Protein AF-A0A7S3NFZ2-F1 (afdb_monomer_lite)

Structure (mmCIF, N/CA/C/O backbone):
data_AF-A0A7S3NFZ2-F1
#
_entry.id   AF-A0A7S3NFZ2-F1
#
loop_
_atom_site.group_PDB
_atom_site.id
_atom_site.type_symbol
_atom_site.label_atom_id
_atom_site.label_alt_id
_atom_site.label_comp_id
_atom_site.label_asym_id
_atom_site.label_entity_id
_atom_site.label_seq_id
_atom_site.pdbx_PDB_ins_code
_atom_site.Cartn_x
_atom_site.Cartn_y
_atom_site.Cartn_z
_atom_site.occupancy
_atom_site.B_iso_or_equiv
_atom_site.auth_seq_id
_atom_site.auth_comp_id
_atom_site.auth_asym_id
_atom_site.auth_atom_id
_atom_site.pdbx_PDB_model_num
ATOM 1 N N . HIS A 1 1 ? 43.031 9.753 -1.767 1.00 45.50 1 HIS A N 1
ATOM 2 C CA . HIS A 1 1 ? 44.136 9.956 -2.728 1.00 45.50 1 HIS A CA 1
ATOM 3 C C . HIS A 1 1 ? 44.621 8.685 -3.435 1.00 45.50 1 HIS A C 1
ATOM 5 O O . HIS A 1 1 ? 45.269 8.829 -4.455 1.00 45.50 1 HIS A O 1
ATOM 11 N N . ALA A 1 2 ? 44.310 7.458 -2.983 1.00 48.38 2 ALA A N 1
ATOM 12 C CA . ALA A 1 2 ? 44.650 6.232 -3.736 1.00 48.38 2 ALA A CA 1
ATOM 13 C C . ALA A 1 2 ? 43.602 5.831 -4.802 1.00 48.38 2 ALA A C 1
ATOM 15 O O . ALA A 1 2 ? 43.901 5.049 -5.695 1.00 48.38 2 ALA A O 1
ATOM 16 N N . THR A 1 3 ? 42.384 6.372 -4.724 1.00 53.00 3 THR A N 1
ATOM 17 C CA . THR A 1 3 ? 41.270 6.091 -5.646 1.00 53.00 3 THR A CA 1
ATOM 18 C C . THR A 1 3 ? 41.399 6.762 -7.016 1.00 53.00 3 THR A C 1
ATOM 20 O O . THR A 1 3 ? 40.717 6.350 -7.939 1.00 53.00 3 THR A O 1
ATOM 23 N N . GLU A 1 4 ? 42.286 7.748 -7.178 1.00 60.44 4 GLU A N 1
ATOM 24 C CA . GLU A 1 4 ? 42.533 8.413 -8.474 1.00 60.44 4 GLU A CA 1
ATOM 25 C C . GLU A 1 4 ? 43.488 7.623 -9.384 1.00 60.44 4 GLU A C 1
ATOM 27 O O . GLU A 1 4 ? 43.655 7.964 -10.549 1.00 60.44 4 GLU A O 1
ATOM 32 N N . LEU A 1 5 ? 44.122 6.568 -8.861 1.00 73.81 5 LEU A N 1
ATOM 33 C CA . LEU A 1 5 ? 45.078 5.742 -9.601 1.00 73.81 5 LEU A CA 1
ATOM 34 C C . LEU A 1 5 ? 44.437 4.535 -10.283 1.00 73.81 5 LEU A C 1
ATOM 36 O O . LEU A 1 5 ? 45.065 3.973 -11.171 1.00 73.81 5 LEU A O 1
ATOM 40 N N . ILE A 1 6 ? 43.240 4.111 -9.868 1.00 83.69 6 ILE A N 1
ATOM 41 C CA . ILE A 1 6 ? 42.580 2.910 -10.393 1.00 83.69 6 ILE A CA 1
ATOM 42 C C . ILE A 1 6 ? 41.376 3.326 -11.233 1.00 83.69 6 ILE A C 1
ATOM 44 O O . ILE A 1 6 ? 40.452 3.966 -10.737 1.00 83.69 6 ILE A O 1
ATOM 48 N N . GLU A 1 7 ? 41.374 2.911 -12.493 1.00 86.38 7 GLU A N 1
ATOM 49 C CA . GLU A 1 7 ? 40.258 3.076 -13.418 1.00 86.38 7 GLU A CA 1
ATOM 50 C C . GLU A 1 7 ? 39.460 1.779 -13.500 1.00 86.38 7 GLU A C 1
ATOM 52 O O . GLU A 1 7 ? 40.036 0.692 -13.592 1.00 86.38 7 GLU A O 1
ATOM 57 N N . MET A 1 8 ? 38.135 1.906 -13.482 1.00 88.56 8 MET A N 1
ATOM 58 C CA . MET A 1 8 ? 37.206 0.816 -13.752 1.00 88.56 8 MET A CA 1
ATOM 59 C C . MET A 1 8 ? 36.738 0.924 -15.199 1.00 88.56 8 MET A C 1
ATOM 61 O O . MET A 1 8 ? 36.262 1.978 -15.618 1.00 88.56 8 MET A O 1
ATOM 65 N N . LEU A 1 9 ? 36.860 -0.164 -15.949 1.00 89.06 9 LEU A N 1
ATOM 66 C CA . LEU A 1 9 ? 36.439 -0.244 -17.334 1.00 89.06 9 LEU A CA 1
ATOM 67 C C . LEU A 1 9 ? 35.310 -1.251 -17.492 1.00 89.06 9 LEU A C 1
ATOM 69 O O . LEU A 1 9 ? 35.366 -2.363 -16.965 1.00 89.06 9 LEU A O 1
ATOM 73 N N . VAL A 1 10 ? 34.323 -0.856 -18.286 1.00 90.69 10 VAL A N 1
ATOM 74 C CA . VAL A 1 10 ? 33.246 -1.712 -18.782 1.00 90.69 10 VAL A CA 1
ATOM 75 C C . VAL A 1 10 ? 33.189 -1.497 -20.288 1.00 90.69 10 VAL A C 1
ATOM 77 O O . VAL A 1 10 ? 33.107 -0.357 -20.734 1.00 90.69 10 VAL A O 1
ATOM 80 N N . THR A 1 11 ? 33.307 -2.570 -21.077 1.00 88.69 11 THR A N 1
ATOM 81 C CA . THR A 1 11 ? 33.293 -2.522 -22.558 1.00 88.69 11 THR A CA 1
ATOM 82 C C . THR A 1 11 ? 34.285 -1.513 -23.163 1.00 88.69 11 THR A C 1
ATOM 84 O O . THR A 1 11 ? 33.945 -0.792 -24.098 1.00 88.69 11 THR A O 1
ATOM 87 N N . ASN A 1 12 ? 35.502 -1.426 -22.610 1.00 85.31 12 ASN A N 1
ATOM 88 C CA . ASN A 1 12 ? 36.536 -0.436 -22.967 1.00 85.31 12 ASN A CA 1
ATOM 89 C C . ASN A 1 12 ? 36.134 1.040 -22.764 1.00 85.31 12 ASN A C 1
ATOM 91 O O . ASN A 1 12 ? 36.767 1.935 -23.319 1.00 85.31 12 ASN A O 1
ATOM 95 N N . CYS A 1 13 ? 35.104 1.303 -21.960 1.00 85.94 13 CYS A N 1
ATOM 96 C CA . CYS A 1 13 ? 34.745 2.637 -21.495 1.00 85.94 13 CYS A CA 1
ATOM 97 C C . CYS A 1 13 ? 35.168 2.794 -20.035 1.00 85.94 13 CYS A C 1
ATOM 99 O O . CYS A 1 13 ? 34.903 1.911 -19.218 1.00 85.94 13 CYS A O 1
ATOM 101 N N . ILE A 1 14 ? 35.775 3.928 -19.690 1.00 87.94 14 ILE A N 1
ATOM 102 C CA . ILE A 1 14 ? 36.123 4.260 -18.306 1.00 87.94 14 ILE A CA 1
ATOM 103 C C . ILE A 1 14 ? 34.840 4.675 -17.580 1.00 87.94 14 ILE A C 1
ATOM 105 O O . ILE A 1 14 ? 34.203 5.653 -17.966 1.00 87.94 14 ILE A O 1
ATOM 109 N N . VAL A 1 15 ? 34.459 3.956 -16.527 1.00 88.38 15 VAL A N 1
ATOM 110 C CA . VAL A 1 15 ? 33.236 4.194 -15.747 1.00 88.38 15 VAL A CA 1
ATOM 111 C C . VAL A 1 15 ? 33.605 4.694 -14.355 1.00 88.38 15 VAL A C 1
ATOM 113 O O . VAL A 1 15 ? 34.450 4.111 -13.674 1.00 88.38 15 VAL A O 1
ATOM 116 N N . VAL A 1 16 ? 32.963 5.775 -13.911 1.00 85.56 16 VAL A N 1
ATOM 117 C CA . VAL A 1 16 ? 33.178 6.305 -12.557 1.00 85.56 16 VAL A CA 1
ATOM 118 C C . VAL A 1 16 ? 32.636 5.309 -11.511 1.00 85.56 16 VAL A C 1
ATOM 120 O O . VAL A 1 16 ? 31.496 4.863 -11.650 1.00 85.56 16 VAL A O 1
ATOM 123 N N . PRO A 1 17 ? 33.402 4.960 -10.455 1.00 79.69 17 PRO A N 1
ATOM 124 C CA . PRO A 1 17 ? 32.995 3.952 -9.467 1.00 79.69 17 PRO A CA 1
ATOM 125 C C . PRO A 1 17 ? 31.701 4.269 -8.707 1.00 79.69 17 PRO A C 1
ATOM 127 O O . PRO A 1 17 ? 31.043 3.354 -8.221 1.00 79.69 17 PRO A O 1
ATOM 130 N N . ASP A 1 18 ? 31.342 5.549 -8.604 1.00 83.88 18 ASP A N 1
ATOM 131 C CA . ASP A 1 18 ? 30.159 6.011 -7.869 1.00 83.88 18 ASP A CA 1
ATOM 132 C C . ASP A 1 18 ? 28.846 5.817 -8.651 1.00 83.88 18 ASP A C 1
ATOM 134 O O . ASP A 1 18 ? 27.762 6.080 -8.125 1.00 83.88 18 ASP A O 1
ATOM 138 N N . LEU A 1 19 ? 28.912 5.354 -9.905 1.00 86.38 19 LEU A N 1
ATOM 139 C CA . LEU A 1 19 ? 27.718 5.069 -10.694 1.00 86.38 19 LEU A CA 1
ATOM 140 C C . LEU A 1 19 ? 27.041 3.766 -10.229 1.00 86.38 19 LEU A C 1
ATOM 142 O O . LEU A 1 19 ? 27.714 2.748 -10.042 1.00 86.38 19 LEU A O 1
ATOM 146 N N . PRO A 1 20 ? 25.700 3.744 -10.089 1.00 87.88 20 PRO A N 1
ATOM 147 C CA . PRO A 1 20 ? 24.977 2.536 -9.712 1.00 87.88 20 PRO A CA 1
ATOM 148 C C . PRO A 1 20 ? 25.225 1.380 -10.689 1.00 87.88 20 PRO A C 1
ATOM 150 O O . PRO A 1 20 ? 25.011 1.511 -11.894 1.00 87.88 20 PRO A O 1
ATOM 153 N N . ALA A 1 21 ? 25.602 0.211 -10.162 1.00 88.44 21 ALA A N 1
ATOM 154 C CA . ALA A 1 21 ? 25.957 -0.956 -10.976 1.00 88.44 21 ALA A CA 1
ATOM 155 C C . ALA A 1 21 ? 24.842 -1.404 -11.940 1.00 88.44 21 ALA A C 1
ATOM 157 O O . ALA A 1 21 ? 25.138 -1.851 -13.045 1.00 88.44 21 ALA A O 1
ATOM 158 N N . HIS A 1 22 ? 23.570 -1.260 -11.550 1.00 87.06 22 HIS A N 1
ATOM 159 C CA . HIS A 1 22 ? 22.433 -1.589 -12.414 1.00 87.06 22 HIS A CA 1
ATOM 160 C C . HIS A 1 22 ? 22.340 -0.655 -13.633 1.00 87.06 22 HIS A C 1
ATOM 162 O O . HIS A 1 22 ? 22.123 -1.136 -14.740 1.00 87.06 22 HIS A O 1
ATOM 168 N N . LEU A 1 23 ? 22.609 0.647 -13.474 1.00 88.62 23 LEU A N 1
ATOM 169 C CA . LEU A 1 23 ? 22.632 1.597 -14.592 1.00 88.62 23 LEU A CA 1
ATOM 170 C C . LEU A 1 23 ? 23.799 1.325 -15.534 1.00 88.62 23 LEU A C 1
ATOM 172 O O . LEU A 1 23 ? 23.630 1.356 -16.750 1.00 88.62 23 LEU A O 1
ATOM 176 N N . VAL A 1 24 ? 24.979 1.021 -14.989 1.00 90.88 24 VAL A N 1
ATOM 177 C CA . VAL A 1 24 ? 26.145 0.650 -15.805 1.00 90.88 24 VAL A CA 1
ATOM 178 C C . VAL A 1 24 ? 25.843 -0.621 -16.605 1.00 90.88 24 VAL A C 1
ATOM 180 O O . VAL A 1 24 ? 26.129 -0.691 -17.801 1.00 90.88 24 VAL A O 1
ATOM 183 N N . TYR A 1 25 ? 25.188 -1.597 -15.976 1.00 91.81 25 TYR A N 1
ATOM 184 C CA . TYR A 1 25 ? 24.755 -2.817 -16.644 1.00 91.81 25 TYR A CA 1
ATOM 185 C C . TYR A 1 25 ? 23.771 -2.529 -17.789 1.00 91.81 25 TYR A C 1
ATOM 187 O O . TYR A 1 25 ? 23.986 -2.966 -18.917 1.00 91.81 25 TYR A O 1
ATOM 195 N N . GLU A 1 26 ? 22.712 -1.766 -17.525 1.00 89.12 26 GLU A N 1
ATOM 196 C CA . GLU A 1 26 ? 21.635 -1.524 -18.491 1.00 89.12 26 GLU A CA 1
ATOM 197 C C . GLU A 1 26 ? 22.009 -0.558 -19.617 1.00 89.12 26 GLU A C 1
ATOM 199 O O . GLU A 1 26 ? 21.536 -0.721 -20.741 1.00 89.12 26 GLU A O 1
ATOM 204 N N . LYS A 1 27 ? 22.840 0.452 -19.338 1.00 88.88 27 LYS A N 1
ATOM 205 C CA . LYS A 1 27 ? 23.156 1.533 -20.286 1.00 88.88 27 LYS A CA 1
ATOM 206 C C . LYS A 1 27 ? 24.499 1.360 -20.992 1.00 88.88 27 LYS A C 1
ATOM 208 O O . LYS A 1 27 ? 24.690 1.951 -22.051 1.00 88.88 27 LYS A O 1
ATOM 213 N N . VAL A 1 28 ? 25.420 0.568 -20.438 1.00 90.88 28 VAL A N 1
ATOM 214 C CA . VAL A 1 28 ? 26.766 0.369 -21.008 1.00 90.88 28 VAL A CA 1
ATOM 215 C C . VAL A 1 28 ? 26.961 -1.080 -21.449 1.00 90.88 28 VAL A C 1
ATOM 217 O O . VAL A 1 28 ? 27.172 -1.338 -22.633 1.00 90.88 28 VAL A O 1
ATOM 220 N N . TRP A 1 29 ? 26.830 -2.038 -20.527 1.00 93.12 29 TRP A N 1
ATOM 221 C CA . TRP A 1 29 ? 27.115 -3.449 -20.811 1.00 93.12 29 TRP A CA 1
ATOM 222 C C . TRP A 1 29 ? 26.101 -4.093 -21.762 1.00 93.12 29 TRP A C 1
ATOM 224 O O . TRP A 1 29 ? 26.472 -4.630 -22.805 1.00 93.12 29 TRP A O 1
ATOM 234 N N . TYR A 1 30 ? 24.813 -4.030 -21.428 1.00 92.12 30 TYR A N 1
ATOM 235 C CA . TYR A 1 30 ? 23.763 -4.685 -22.203 1.00 92.12 30 TYR A CA 1
ATOM 236 C C . TYR A 1 30 ? 23.691 -4.190 -23.663 1.00 92.12 30 TYR A C 1
ATOM 238 O O . TYR A 1 30 ? 23.695 -5.033 -24.565 1.00 92.12 30 TYR A O 1
ATOM 246 N N . PRO A 1 31 ? 23.725 -2.872 -23.954 1.00 91.12 31 PRO A N 1
ATOM 247 C CA . PRO A 1 31 ? 23.745 -2.377 -25.328 1.00 91.12 31 PRO A CA 1
ATOM 248 C C . PRO A 1 31 ? 24.956 -2.863 -26.129 1.00 91.12 31 PRO A C 1
ATOM 250 O O . PRO A 1 31 ? 24.834 -3.117 -27.327 1.00 91.12 31 PRO A O 1
ATOM 253 N N . HIS A 1 32 ? 26.114 -3.020 -25.481 1.00 90.50 32 HIS A N 1
ATOM 254 C CA . HIS A 1 32 ? 27.308 -3.564 -26.120 1.00 90.50 32 HIS A CA 1
ATOM 255 C C . HIS A 1 32 ? 27.129 -5.039 -26.490 1.00 90.50 32 HIS A C 1
ATOM 257 O O . HIS A 1 32 ? 27.336 -5.409 -27.645 1.00 90.50 32 HIS A O 1
ATOM 263 N N . VAL A 1 33 ? 26.680 -5.871 -25.544 1.00 91.62 33 VAL A N 1
ATOM 264 C CA . VAL A 1 33 ? 26.411 -7.299 -25.786 1.00 91.62 33 VAL A CA 1
ATOM 265 C C . VAL A 1 33 ? 25.360 -7.482 -26.881 1.00 91.62 33 VAL A C 1
ATOM 267 O O . VAL A 1 33 ? 25.535 -8.316 -27.769 1.00 91.62 33 VAL A O 1
ATOM 270 N N . TYR A 1 34 ? 24.295 -6.676 -26.861 1.00 90.94 34 TYR A N 1
ATOM 271 C CA . TYR A 1 34 ? 23.247 -6.728 -27.874 1.00 90.94 34 TYR A CA 1
ATOM 272 C C . TYR A 1 34 ? 23.791 -6.435 -29.275 1.00 90.94 34 TYR A C 1
ATOM 274 O O . TYR A 1 34 ? 23.551 -7.209 -30.196 1.00 90.94 34 TYR A O 1
ATOM 282 N N . LYS A 1 35 ? 24.577 -5.362 -29.433 1.00 89.88 35 LYS A N 1
ATOM 283 C CA . LYS A 1 35 ? 25.169 -4.978 -30.726 1.00 89.88 35 LYS A CA 1
ATOM 284 C C . LYS A 1 35 ? 26.244 -5.946 -31.216 1.00 89.88 35 LYS A C 1
ATOM 286 O O . LYS A 1 35 ? 26.421 -6.084 -32.421 1.00 89.88 35 LYS A O 1
ATOM 291 N N . LEU A 1 36 ? 26.951 -6.629 -30.314 1.00 88.81 36 LEU A N 1
ATOM 292 C CA . LEU A 1 36 ? 27.885 -7.693 -30.696 1.00 88.81 36 LEU A CA 1
ATOM 293 C C . LEU A 1 36 ? 27.165 -8.888 -31.326 1.00 88.81 36 LEU A C 1
ATOM 295 O O . LEU A 1 36 ? 27.679 -9.488 -32.268 1.00 88.81 36 LEU A O 1
ATOM 299 N N . LEU A 1 37 ? 25.991 -9.238 -30.799 1.00 87.81 37 LEU A N 1
ATOM 300 C CA . LEU A 1 37 ? 25.183 -10.349 -31.301 1.00 87.81 37 LEU A CA 1
ATOM 301 C C . LEU A 1 37 ? 24.321 -9.947 -32.509 1.00 87.81 37 LEU A C 1
ATOM 303 O O . LEU A 1 37 ? 24.081 -10.782 -33.375 1.00 87.81 37 LEU A O 1
ATOM 307 N N . ASN A 1 38 ? 23.909 -8.678 -32.585 1.00 89.75 38 ASN A N 1
ATOM 308 C CA . ASN A 1 38 ? 23.042 -8.122 -33.626 1.00 89.75 38 ASN A CA 1
ATOM 309 C C . ASN A 1 38 ? 23.674 -6.857 -34.255 1.00 89.75 38 ASN A C 1
ATOM 311 O O . ASN A 1 38 ? 23.223 -5.741 -33.988 1.00 89.75 38 ASN A O 1
ATOM 315 N N . PRO A 1 39 ? 24.730 -6.992 -35.078 1.00 88.25 39 PRO A N 1
ATOM 316 C CA . PRO A 1 39 ? 25.481 -5.844 -35.601 1.00 88.25 39 PRO A CA 1
ATOM 317 C C . PRO A 1 39 ? 24.696 -4.978 -36.596 1.00 88.25 39 PRO A C 1
ATOM 319 O O . PRO A 1 39 ? 24.995 -3.793 -36.735 1.00 88.25 39 PRO A O 1
ATOM 322 N N . ASP A 1 40 ? 23.697 -5.553 -37.270 1.00 89.56 40 ASP A N 1
ATOM 323 C CA . ASP A 1 40 ? 22.886 -4.864 -38.282 1.00 89.56 40 ASP A CA 1
ATOM 324 C C . ASP A 1 40 ? 21.667 -4.134 -37.686 1.00 89.56 40 ASP A C 1
ATOM 326 O O . ASP A 1 40 ? 20.960 -3.415 -38.396 1.00 89.56 40 ASP A O 1
ATOM 330 N N . GLU A 1 41 ? 21.400 -4.300 -36.386 1.00 86.69 41 GLU A N 1
ATOM 331 C CA . GLU A 1 41 ? 20.273 -3.651 -35.722 1.00 86.69 41 GLU A CA 1
ATOM 332 C C . GLU A 1 41 ? 20.630 -2.253 -35.212 1.00 86.69 41 GLU A C 1
ATOM 334 O O . GLU A 1 41 ? 21.629 -2.029 -34.526 1.00 86.69 41 GLU A O 1
ATOM 339 N N . TYR A 1 42 ? 19.771 -1.290 -35.545 1.00 77.38 42 TYR A N 1
ATOM 340 C CA . TYR A 1 42 ? 19.979 0.112 -35.194 1.00 77.38 42 TYR A CA 1
ATOM 341 C C . TYR A 1 42 ? 19.521 0.442 -33.765 1.00 77.38 42 TYR A C 1
ATOM 343 O O . TYR A 1 42 ? 20.124 1.284 -33.095 1.00 77.38 42 TYR A O 1
ATOM 351 N N . GLU A 1 43 ? 18.475 -0.231 -33.284 1.00 85.50 43 GLU A N 1
ATOM 352 C CA . GLU A 1 43 ? 17.865 0.018 -31.978 1.00 85.50 43 GLU A CA 1
ATOM 353 C C . GLU A 1 43 ? 18.177 -1.111 -30.996 1.00 85.50 43 GLU A C 1
ATOM 355 O O . GLU A 1 43 ? 18.178 -2.285 -31.355 1.00 85.50 43 GLU A O 1
ATOM 360 N N . VAL A 1 44 ? 18.436 -0.748 -29.738 1.00 86.44 44 VAL A N 1
ATOM 361 C CA . VAL A 1 44 ? 18.611 -1.715 -28.649 1.00 86.44 44 VAL A CA 1
ATOM 362 C C . VAL A 1 44 ? 17.278 -1.818 -27.904 1.00 86.44 44 VAL A C 1
ATOM 364 O O . VAL A 1 44 ? 16.848 -0.824 -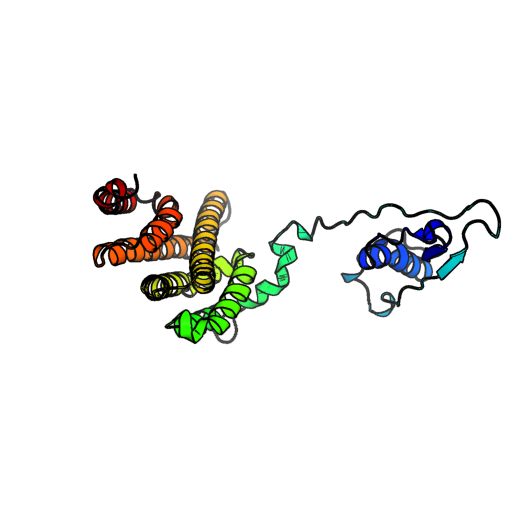27.311 1.00 86.44 44 VAL A O 1
ATOM 367 N N . PRO A 1 45 ? 16.606 -2.980 -27.910 1.00 86.81 45 PRO A N 1
ATOM 368 C CA . PRO A 1 45 ? 15.345 -3.156 -27.207 1.00 86.81 45 PRO A CA 1
ATOM 369 C C . PRO A 1 45 ? 15.557 -3.124 -25.686 1.00 86.81 45 PRO A C 1
ATOM 371 O O . PRO A 1 45 ? 16.657 -3.423 -25.212 1.00 86.81 45 PRO A O 1
ATOM 374 N N . PRO A 1 46 ? 14.522 -2.819 -24.885 1.00 85.06 46 PRO A N 1
ATOM 375 C CA . PRO A 1 46 ? 14.615 -2.877 -23.429 1.00 85.06 46 PRO A CA 1
ATOM 376 C C . PRO A 1 46 ? 15.059 -4.257 -22.928 1.00 85.06 46 PRO A C 1
ATOM 378 O O . PRO A 1 46 ? 14.583 -5.287 -23.403 1.00 85.06 46 PRO A O 1
ATOM 381 N N . ILE A 1 47 ? 15.908 -4.303 -21.897 1.00 81.25 47 ILE A N 1
ATOM 382 C CA . ILE A 1 47 ? 16.429 -5.574 -21.362 1.00 81.25 47 ILE A CA 1
ATOM 383 C C . ILE A 1 47 ? 15.329 -6.529 -20.853 1.00 81.25 47 ILE A C 1
ATOM 385 O O . ILE A 1 47 ? 15.494 -7.752 -20.803 1.00 81.25 47 ILE A O 1
ATOM 389 N N . ALA A 1 48 ? 14.173 -5.979 -20.481 1.00 81.44 48 ALA A N 1
ATOM 390 C CA . ALA A 1 48 ? 13.017 -6.751 -20.046 1.00 81.44 48 ALA A CA 1
ATOM 391 C C . ALA A 1 48 ? 12.375 -7.571 -21.179 1.00 81.44 48 ALA A C 1
ATOM 393 O O . ALA A 1 48 ? 11.768 -8.600 -20.890 1.00 81.44 48 ALA A O 1
ATOM 394 N N . SER A 1 49 ? 12.511 -7.151 -22.443 1.00 82.19 49 SER A N 1
ATOM 395 C CA . SER A 1 49 ? 11.878 -7.812 -23.593 1.00 82.19 49 SER A CA 1
ATOM 396 C C . SER A 1 49 ? 12.773 -8.825 -24.304 1.00 82.19 49 SER A C 1
ATOM 398 O O . SER A 1 49 ? 12.331 -9.424 -25.279 1.00 82.19 49 SER A O 1
ATOM 400 N N . VAL A 1 50 ? 14.014 -9.012 -23.848 1.00 83.44 50 VAL A N 1
ATOM 401 C CA . VAL A 1 50 ? 14.965 -9.951 -24.456 1.00 83.44 50 VAL A CA 1
ATOM 402 C C . VAL A 1 50 ? 15.146 -11.225 -23.638 1.00 83.44 50 VAL A C 1
ATOM 404 O O . VAL A 1 50 ? 14.998 -11.251 -22.407 1.00 83.44 50 VAL A O 1
ATOM 407 N N . ASP A 1 51 ? 15.513 -12.286 -24.349 1.00 85.81 51 ASP A N 1
ATOM 408 C CA . ASP A 1 51 ? 15.774 -13.603 -23.788 1.00 85.81 51 ASP A CA 1
ATOM 409 C C . ASP A 1 51 ? 16.992 -13.624 -22.854 1.00 85.81 51 ASP A C 1
ATOM 411 O O . ASP A 1 51 ? 17.868 -12.755 -22.873 1.00 85.81 51 ASP A O 1
ATOM 415 N N . ALA A 1 52 ? 17.073 -14.675 -22.035 1.00 84.38 52 ALA A N 1
ATOM 416 C CA . ALA A 1 52 ? 18.160 -14.872 -21.076 1.00 84.38 52 ALA A CA 1
ATOM 417 C C . ALA A 1 52 ? 19.557 -14.946 -21.725 1.00 84.38 52 ALA A C 1
ATOM 419 O O . ALA A 1 52 ? 20.548 -14.689 -21.047 1.00 84.38 52 ALA A O 1
ATOM 420 N N . SER A 1 53 ? 19.648 -15.241 -23.026 1.00 84.88 53 SER A N 1
ATOM 421 C CA . SER A 1 53 ? 20.907 -15.256 -23.783 1.00 84.88 53 SER A CA 1
ATOM 422 C C . SER A 1 53 ? 21.608 -13.896 -23.833 1.00 84.88 53 SER A C 1
ATOM 424 O O . SER A 1 53 ? 22.828 -13.857 -23.948 1.00 84.88 53 SER A O 1
ATOM 426 N N . TYR A 1 54 ? 20.860 -12.795 -23.713 1.00 82.06 54 TYR A N 1
ATOM 427 C CA . TYR A 1 54 ? 21.400 -11.430 -23.707 1.00 82.06 54 TYR A CA 1
ATOM 428 C C . TYR A 1 54 ? 21.731 -10.919 -22.295 1.00 82.06 54 TYR A C 1
ATOM 430 O O . TYR A 1 54 ? 22.314 -9.848 -22.143 1.00 82.06 54 TYR A O 1
ATOM 438 N N . LYS A 1 55 ? 21.377 -11.682 -21.250 1.00 87.06 55 LYS A N 1
ATOM 439 C CA . LYS A 1 55 ? 21.545 -11.318 -19.832 1.00 87.06 55 LYS A CA 1
ATOM 440 C C . LYS A 1 55 ? 22.822 -11.934 -19.266 1.00 87.06 55 LYS A C 1
ATOM 442 O O . LYS A 1 55 ? 22.798 -12.696 -18.300 1.00 87.06 55 LYS A O 1
ATOM 447 N N . THR A 1 56 ? 23.947 -11.647 -19.913 1.00 90.38 56 THR A N 1
ATOM 448 C CA . THR A 1 56 ? 25.260 -12.166 -19.511 1.00 90.38 56 THR A CA 1
ATOM 449 C C . THR A 1 56 ? 25.843 -11.353 -18.349 1.00 90.38 56 THR A C 1
ATOM 451 O O . THR A 1 56 ? 25.559 -10.155 -18.246 1.00 90.38 56 THR A O 1
ATOM 454 N N . PRO A 1 57 ? 26.650 -11.960 -17.456 1.00 91.62 57 PRO A N 1
ATOM 455 C CA . PRO A 1 57 ? 27.353 -11.222 -16.408 1.00 91.62 57 PRO A CA 1
ATOM 456 C C . PRO A 1 57 ? 28.231 -10.110 -16.993 1.00 91.62 57 PRO A C 1
ATOM 458 O O . PRO A 1 57 ? 28.913 -10.338 -17.988 1.00 91.62 57 PRO A O 1
ATOM 461 N N . MET A 1 58 ? 28.222 -8.932 -16.365 1.00 93.56 58 MET A N 1
ATOM 462 C CA . MET A 1 58 ? 29.037 -7.795 -16.800 1.00 93.56 58 MET A CA 1
ATOM 463 C C . MET A 1 58 ? 30.506 -8.000 -16.464 1.00 93.56 58 MET A C 1
ATOM 465 O O . MET A 1 58 ? 30.857 -8.231 -15.306 1.00 93.56 58 MET A O 1
ATOM 469 N N . GLU A 1 59 ? 31.355 -7.887 -17.482 1.00 91.94 59 GLU A N 1
ATOM 470 C CA . GLU A 1 59 ? 32.802 -7.925 -17.322 1.00 91.94 59 GLU A CA 1
ATOM 471 C C . GLU A 1 59 ? 33.327 -6.549 -16.899 1.00 91.94 59 GLU A C 1
ATOM 473 O O . GLU A 1 59 ? 33.032 -5.531 -17.531 1.00 91.94 59 GLU A O 1
ATOM 478 N N . VAL A 1 60 ? 34.105 -6.531 -15.815 1.00 91.44 60 VAL A N 1
ATOM 479 C CA . VAL A 1 60 ? 34.701 -5.322 -15.242 1.00 91.44 60 VAL A CA 1
ATOM 480 C C . VAL A 1 60 ? 36.212 -5.498 -15.190 1.00 91.44 60 VAL A C 1
ATOM 482 O O . VAL A 1 60 ? 36.709 -6.457 -14.597 1.00 91.44 60 VAL A O 1
ATOM 485 N N . VAL A 1 61 ? 36.944 -4.557 -15.780 1.00 89.81 61 VAL A N 1
ATOM 486 C CA . VAL A 1 61 ? 38.410 -4.561 -15.810 1.00 89.81 61 VAL A CA 1
ATOM 487 C C . VAL A 1 61 ? 38.929 -3.385 -14.993 1.00 89.81 61 VAL A C 1
ATOM 489 O O . VAL A 1 61 ? 38.519 -2.251 -15.210 1.00 89.81 61 VAL A O 1
ATOM 492 N N . TYR A 1 62 ? 39.850 -3.641 -14.064 1.00 88.19 62 TYR A N 1
ATOM 493 C CA . TYR A 1 62 ? 40.532 -2.590 -13.309 1.00 88.19 62 TYR A CA 1
ATOM 494 C C . TYR A 1 62 ? 41.958 -2.410 -13.820 1.00 88.19 62 TYR A C 1
ATOM 496 O O . TYR A 1 62 ? 42.690 -3.392 -13.958 1.00 88.19 62 TYR A O 1
ATOM 504 N N . ARG A 1 63 ? 42.377 -1.164 -14.055 1.00 84.62 63 ARG A N 1
ATOM 505 C CA . ARG A 1 63 ? 43.761 -0.841 -14.439 1.00 84.62 63 ARG A CA 1
ATOM 506 C C . ARG A 1 63 ? 44.278 0.407 -13.737 1.00 84.62 63 ARG A C 1
ATOM 508 O O . ARG A 1 63 ? 43.504 1.171 -13.170 1.00 84.62 63 ARG A O 1
ATOM 515 N N . LEU A 1 64 ? 45.590 0.619 -13.807 1.00 84.12 64 LEU A N 1
ATOM 516 C CA . LEU A 1 64 ? 46.217 1.840 -13.310 1.00 84.12 64 LEU A CA 1
ATOM 517 C C . LEU A 1 64 ? 46.141 2.961 -14.357 1.00 84.12 64 LEU A C 1
ATOM 519 O O . LEU A 1 64 ? 46.510 2.753 -15.512 1.00 84.12 64 LEU A O 1
ATOM 523 N N . ALA A 1 65 ? 45.689 4.142 -13.941 1.00 75.31 65 ALA A N 1
ATOM 524 C CA . ALA A 1 65 ? 45.589 5.324 -14.792 1.00 75.31 65 ALA A CA 1
ATOM 525 C C . ALA A 1 65 ? 46.976 5.797 -15.268 1.00 75.31 65 ALA A C 1
ATOM 527 O O . ALA A 1 65 ? 47.929 5.839 -14.486 1.00 75.31 65 ALA A O 1
ATOM 528 N N . GLY A 1 66 ? 47.088 6.201 -16.538 1.00 70.31 66 GLY A N 1
ATOM 529 C CA . GLY A 1 66 ? 48.261 6.914 -17.066 1.00 70.31 66 GLY A CA 1
ATOM 530 C C . GLY A 1 66 ? 49.536 6.086 -17.270 1.00 70.31 66 GLY A C 1
ATOM 531 O O . GLY A 1 66 ? 50.584 6.668 -17.545 1.00 70.31 66 GLY A O 1
ATOM 532 N N . VAL A 1 67 ? 49.473 4.754 -17.159 1.00 67.75 67 VAL A N 1
ATOM 533 C CA . VAL A 1 67 ? 50.635 3.876 -17.401 1.00 67.75 67 VAL A CA 1
ATOM 534 C C . VAL A 1 67 ? 50.986 3.773 -18.897 1.00 67.75 67 VAL A C 1
ATOM 536 O O . VAL A 1 67 ? 52.168 3.708 -19.223 1.00 67.75 67 VAL A O 1
ATOM 539 N N . ASP A 1 68 ? 49.996 3.860 -19.798 1.00 58.88 68 ASP A N 1
ATOM 540 C CA . ASP A 1 68 ? 50.162 3.648 -21.252 1.00 58.88 68 ASP A CA 1
ATOM 541 C C . ASP A 1 68 ? 49.932 4.908 -22.133 1.00 58.88 68 ASP A C 1
ATOM 543 O O . ASP A 1 68 ? 49.845 4.806 -23.356 1.00 58.88 68 ASP A O 1
ATOM 547 N N . GLY A 1 69 ? 49.882 6.116 -21.550 1.00 62.31 69 GLY A N 1
ATOM 548 C CA . GLY A 1 69 ? 49.661 7.386 -22.275 1.00 62.31 69 GLY A CA 1
ATOM 549 C C . GLY A 1 69 ? 48.239 7.959 -22.143 1.00 62.31 69 GLY A C 1
ATOM 550 O O . GLY A 1 69 ? 47.402 7.390 -21.447 1.00 62.31 69 GLY A O 1
ATOM 551 N N . GLU A 1 70 ? 47.985 9.132 -22.744 1.00 60.50 70 GLU A N 1
ATOM 552 C CA . GLU A 1 70 ? 46.724 9.887 -22.597 1.00 60.50 70 GLU A CA 1
ATOM 553 C C . GLU A 1 70 ? 45.488 9.045 -22.978 1.00 60.50 70 GLU A C 1
ATOM 555 O O . GLU A 1 70 ? 45.448 8.412 -24.035 1.00 60.50 70 GLU A O 1
ATOM 560 N N . ALA A 1 71 ? 44.478 9.032 -22.099 1.00 60.56 71 ALA A N 1
ATOM 561 C CA . ALA A 1 71 ? 43.282 8.205 -22.241 1.00 60.56 71 ALA A CA 1
ATOM 562 C C . ALA A 1 71 ? 42.493 8.572 -23.512 1.00 60.56 71 ALA A C 1
ATOM 564 O O . ALA A 1 71 ? 41.957 9.672 -23.627 1.00 60.56 71 ALA A O 1
ATOM 565 N N . SER A 1 72 ? 42.401 7.633 -24.456 1.00 67.50 72 SER A N 1
ATOM 566 C CA . SER A 1 72 ? 41.621 7.768 -25.701 1.00 67.50 72 SER A CA 1
ATOM 567 C C . SER A 1 72 ? 40.253 7.076 -25.637 1.00 67.50 72 SER A C 1
ATOM 569 O O . SER A 1 72 ? 39.493 7.090 -26.605 1.00 67.50 72 SER A O 1
ATOM 571 N N . GLU A 1 73 ? 39.930 6.475 -24.494 1.00 76.88 73 GLU A N 1
ATOM 572 C CA . GLU A 1 73 ? 38.684 5.754 -24.252 1.00 76.88 73 GLU A CA 1
ATOM 573 C C . GLU A 1 73 ? 37.560 6.698 -23.826 1.00 76.88 73 GLU A C 1
ATOM 575 O O . GLU A 1 73 ? 3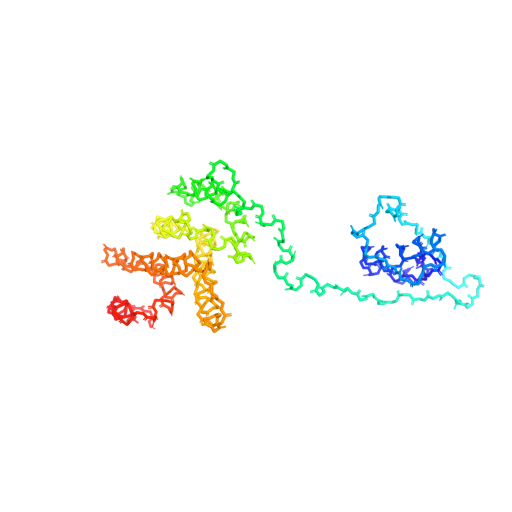7.778 7.717 -23.167 1.00 76.88 73 GLU A O 1
ATOM 580 N N . ALA A 1 74 ? 36.327 6.332 -24.173 1.00 78.69 74 ALA A N 1
ATOM 581 C CA . ALA A 1 74 ? 35.157 7.085 -23.755 1.00 78.69 74 ALA A CA 1
ATOM 582 C C . ALA A 1 74 ? 34.979 6.985 -22.232 1.00 78.69 74 ALA A C 1
ATOM 584 O O . ALA A 1 74 ? 35.013 5.894 -21.659 1.00 78.69 74 ALA A O 1
ATOM 585 N N . ARG A 1 75 ? 34.765 8.130 -21.579 1.00 83.81 75 ARG A N 1
ATOM 586 C CA . ARG A 1 75 ? 34.538 8.219 -20.135 1.00 83.81 75 ARG A CA 1
ATOM 587 C C . ARG A 1 75 ? 33.054 8.434 -19.847 1.00 83.81 75 ARG A C 1
ATOM 589 O O . ARG A 1 75 ? 32.453 9.380 -20.350 1.00 83.81 75 ARG A O 1
ATOM 596 N N . VAL A 1 76 ? 32.473 7.557 -19.037 1.00 84.88 76 VAL A N 1
ATOM 597 C CA . VAL A 1 76 ? 31.078 7.604 -18.594 1.00 84.88 76 VAL A CA 1
ATOM 598 C C . VAL A 1 76 ? 31.046 8.159 -17.173 1.00 84.88 76 VAL A C 1
ATOM 600 O O . VAL A 1 76 ? 31.337 7.453 -16.207 1.00 84.88 76 VAL A O 1
ATOM 603 N N . GLU A 1 77 ? 30.720 9.445 -17.056 1.00 82.00 77 GLU A N 1
ATOM 604 C CA . GLU A 1 77 ? 30.650 10.150 -15.765 1.00 82.00 77 GLU A CA 1
ATOM 605 C C . GLU A 1 77 ? 29.227 10.261 -15.228 1.00 82.00 77 GLU A C 1
ATOM 607 O O . GLU A 1 77 ? 29.015 10.328 -14.021 1.00 82.00 77 GLU A O 1
ATOM 612 N N . THR A 1 78 ? 28.244 10.265 -16.127 1.00 80.62 78 THR A N 1
ATOM 613 C CA . THR A 1 78 ? 26.828 10.356 -15.783 1.00 80.62 78 THR A CA 1
ATOM 614 C C . THR A 1 78 ? 26.039 9.364 -16.621 1.00 80.62 78 THR A C 1
ATOM 616 O O . THR A 1 78 ? 26.293 9.191 -17.813 1.00 80.62 78 THR A O 1
ATOM 619 N N . LEU A 1 79 ? 25.090 8.694 -15.978 1.00 80.56 79 LEU A N 1
ATOM 620 C CA . LEU A 1 79 ? 24.107 7.842 -16.628 1.00 80.56 79 LEU A CA 1
ATOM 621 C C . LEU A 1 79 ? 22.735 8.395 -16.276 1.00 80.56 79 LEU A C 1
ATOM 623 O O . LEU A 1 79 ? 22.451 8.645 -15.104 1.00 80.56 79 LEU A O 1
ATOM 627 N N . GLN A 1 80 ? 21.912 8.626 -17.296 1.00 71.62 80 GLN A N 1
ATOM 628 C CA . GLN A 1 80 ? 20.517 8.963 -17.075 1.00 71.62 80 GLN A CA 1
ATOM 629 C C . GLN A 1 80 ? 19.806 7.704 -16.597 1.00 71.62 80 GLN A C 1
ATOM 631 O O . GLN A 1 80 ? 19.788 6.676 -17.281 1.00 71.62 80 GLN A O 1
ATOM 636 N N . ASP A 1 81 ? 19.273 7.793 -15.387 1.00 68.38 81 ASP A N 1
ATOM 637 C CA . ASP A 1 81 ? 18.285 6.850 -14.909 1.00 68.38 81 ASP A CA 1
ATOM 638 C C . ASP A 1 81 ? 16.978 7.203 -15.624 1.00 68.38 81 ASP A C 1
ATOM 640 O O . ASP A 1 81 ? 16.349 8.218 -15.312 1.00 68.38 81 ASP A O 1
ATOM 644 N N . ASP A 1 82 ? 16.608 6.423 -16.644 1.00 59.88 82 ASP A N 1
ATOM 645 C CA . ASP A 1 82 ? 15.342 6.589 -17.380 1.00 59.88 82 ASP A CA 1
ATOM 646 C C . ASP A 1 82 ? 14.167 6.061 -16.539 1.00 59.88 82 ASP A C 1
ATOM 648 O O . ASP A 1 82 ? 13.280 5.341 -17.006 1.00 59.88 82 ASP A O 1
ATOM 652 N N . ASP A 1 83 ? 14.155 6.445 -15.267 1.00 57.62 83 ASP A N 1
ATOM 653 C CA . ASP A 1 83 ? 13.204 6.022 -14.253 1.00 57.62 83 ASP A CA 1
ATOM 654 C C . ASP A 1 83 ? 11.865 6.766 -14.356 1.00 57.62 83 ASP A C 1
ATOM 656 O O . ASP A 1 83 ? 11.055 6.815 -13.427 1.00 57.62 83 ASP A O 1
ATOM 660 N N . ASP A 1 84 ? 11.578 7.342 -15.522 1.00 53.09 84 ASP A N 1
ATOM 661 C CA . ASP A 1 84 ? 10.271 7.914 -15.833 1.00 53.09 84 ASP A CA 1
ATOM 662 C C . ASP A 1 84 ? 9.158 6.850 -15.748 1.00 53.09 84 ASP A C 1
ATOM 664 O O . ASP A 1 84 ? 7.996 7.181 -15.507 1.00 53.09 84 ASP A O 1
ATOM 668 N N . LEU A 1 85 ? 9.508 5.560 -15.847 1.00 47.69 85 LEU A N 1
ATOM 669 C CA . LEU A 1 85 ? 8.604 4.439 -15.580 1.00 47.69 85 LEU A CA 1
ATOM 670 C C . LEU A 1 85 ? 8.339 4.191 -14.079 1.00 47.69 85 LEU A C 1
ATOM 672 O O . LEU A 1 85 ? 7.269 3.669 -13.765 1.00 47.69 85 LEU A O 1
ATOM 676 N N . LEU A 1 86 ? 9.231 4.583 -13.155 1.00 53.75 86 LEU A N 1
ATOM 677 C CA . LEU A 1 86 ? 9.019 4.478 -11.698 1.00 53.75 86 LEU A CA 1
ATOM 678 C C . LEU A 1 86 ? 8.347 5.713 -11.074 1.00 53.75 86 LEU A C 1
ATOM 680 O O . LEU A 1 86 ? 7.986 5.675 -9.892 1.00 53.75 86 LEU A O 1
ATOM 684 N N . LYS A 1 87 ? 8.121 6.786 -11.842 1.00 61.50 87 LYS A N 1
ATOM 685 C CA . LYS A 1 87 ? 7.274 7.910 -11.401 1.00 61.50 87 LYS A CA 1
ATOM 686 C C . LYS A 1 87 ? 5.791 7.552 -11.397 1.00 61.50 87 LYS A C 1
ATOM 688 O O . LYS A 1 87 ? 5.059 8.047 -10.545 1.00 61.50 87 LYS A O 1
ATOM 693 N N . ASP A 1 88 ? 5.355 6.702 -12.326 1.00 77.56 88 ASP A N 1
ATOM 694 C CA . ASP A 1 88 ? 3.965 6.258 -12.400 1.00 77.56 88 ASP A CA 1
ATOM 695 C C . ASP A 1 88 ? 3.702 5.159 -11.350 1.00 77.56 88 ASP A C 1
ATOM 697 O O . ASP A 1 88 ? 4.226 4.042 -11.489 1.00 77.56 88 ASP A O 1
ATOM 701 N N . PRO A 1 89 ? 2.898 5.427 -10.301 1.00 79.12 89 PRO A N 1
ATOM 702 C CA . PRO A 1 89 ? 2.597 4.434 -9.274 1.00 79.12 89 PRO A CA 1
ATOM 703 C C . PRO A 1 89 ? 1.950 3.170 -9.863 1.00 79.12 89 PRO A C 1
ATOM 705 O O . PRO A 1 89 ? 2.227 2.069 -9.385 1.00 79.12 89 PRO A O 1
ATOM 708 N N . GLU A 1 90 ? 1.187 3.285 -10.954 1.00 83.81 90 GLU A N 1
ATOM 709 C CA . GLU A 1 90 ? 0.538 2.142 -11.608 1.00 83.81 90 GLU A CA 1
ATOM 710 C C . GLU A 1 90 ? 1.537 1.169 -12.251 1.00 83.81 90 GLU A C 1
ATOM 712 O O . GLU A 1 90 ? 1.261 -0.028 -12.377 1.00 83.81 90 GLU A O 1
ATOM 717 N N . LYS A 1 91 ? 2.715 1.662 -12.648 1.00 80.81 91 LYS A N 1
ATOM 718 C CA . LYS A 1 91 ? 3.800 0.840 -13.202 1.00 80.81 91 LYS A CA 1
ATOM 719 C C . LYS A 1 91 ? 4.737 0.351 -12.110 1.00 80.81 91 LYS A C 1
ATOM 721 O O . LYS A 1 91 ? 5.018 -0.845 -12.046 1.00 80.81 91 LYS A O 1
ATOM 726 N N . LYS A 1 92 ? 5.157 1.245 -11.212 1.00 83.25 92 LYS A N 1
ATOM 727 C CA . LYS A 1 92 ? 6.053 0.919 -10.093 1.00 83.25 92 LYS A CA 1
ATOM 728 C C . LYS A 1 92 ? 5.496 -0.188 -9.202 1.00 83.25 92 LYS A C 1
ATOM 730 O O . LYS A 1 92 ? 6.232 -1.081 -8.791 1.00 83.25 92 LYS A O 1
ATOM 735 N N . TYR A 1 93 ? 4.196 -0.146 -8.922 1.00 87.38 93 TYR A N 1
ATOM 736 C CA . TYR A 1 93 ? 3.531 -1.101 -8.039 1.00 87.38 93 TYR A CA 1
ATOM 737 C C . TYR A 1 93 ? 2.728 -2.156 -8.805 1.00 87.38 93 TYR A C 1
ATOM 739 O O . TYR A 1 93 ? 1.871 -2.802 -8.213 1.00 87.38 93 TYR A O 1
ATOM 747 N N . ALA A 1 94 ? 3.014 -2.398 -10.090 1.00 86.88 94 ALA A N 1
ATOM 748 C CA . ALA A 1 94 ? 2.222 -3.296 -10.938 1.00 86.88 94 ALA A CA 1
ATOM 749 C C . ALA A 1 94 ? 2.036 -4.715 -10.358 1.00 86.88 94 ALA A C 1
ATOM 751 O O . ALA A 1 94 ? 0.983 -5.320 -10.552 1.00 86.88 94 ALA A O 1
ATOM 752 N N . LEU A 1 95 ? 3.007 -5.236 -9.595 1.00 88.38 95 LEU A N 1
ATOM 753 C CA . LEU A 1 95 ? 2.880 -6.528 -8.901 1.00 88.38 95 LEU A CA 1
ATOM 754 C C . LEU A 1 95 ? 1.732 -6.549 -7.881 1.00 88.38 95 LEU A C 1
ATOM 756 O O . LEU A 1 95 ? 1.110 -7.590 -7.673 1.00 88.38 95 LEU A O 1
ATOM 760 N N . ALA A 1 96 ? 1.398 -5.404 -7.283 1.00 91.38 96 ALA A N 1
ATOM 761 C CA . ALA A 1 96 ? 0.291 -5.286 -6.346 1.00 91.38 96 ALA A CA 1
ATOM 762 C C . ALA A 1 96 ? -1.081 -5.494 -7.013 1.00 91.38 96 ALA A C 1
ATOM 764 O O . ALA A 1 96 ? -2.060 -5.717 -6.302 1.00 91.38 96 ALA A O 1
ATOM 765 N N . ARG A 1 97 ? -1.177 -5.512 -8.354 1.00 89.94 97 ARG A N 1
ATOM 766 C CA . ARG A 1 97 ? -2.413 -5.905 -9.062 1.00 89.94 97 ARG A CA 1
ATOM 767 C C . ARG A 1 97 ? -2.844 -7.335 -8.741 1.00 89.94 97 ARG A C 1
ATOM 769 O O . ARG A 1 97 ? -4.023 -7.654 -8.841 1.00 89.94 97 ARG A O 1
ATOM 776 N N . ALA A 1 98 ? -1.921 -8.194 -8.304 1.00 90.44 98 ALA A N 1
ATOM 777 C CA . ALA A 1 98 ? -2.258 -9.547 -7.869 1.00 90.44 98 ALA A CA 1
ATOM 778 C C . ALA A 1 98 ? -3.284 -9.563 -6.717 1.00 90.44 98 ALA A C 1
ATOM 780 O O . ALA A 1 98 ? -4.052 -10.515 -6.600 1.00 90.44 98 ALA A O 1
ATOM 781 N N . PHE A 1 99 ? -3.341 -8.508 -5.894 1.00 91.19 99 PHE A N 1
ATOM 782 C CA . PHE A 1 99 ? -4.234 -8.446 -4.737 1.00 91.19 99 PHE A CA 1
ATOM 783 C C . PHE A 1 99 ? -5.711 -8.236 -5.093 1.00 91.19 99 PHE A C 1
ATOM 785 O O . PHE A 1 99 ? -6.569 -8.705 -4.344 1.00 91.19 99 PHE A O 1
ATOM 792 N N . SER A 1 100 ? -6.022 -7.587 -6.219 1.00 88.19 100 SER A N 1
ATOM 793 C CA . SER A 1 100 ? -7.400 -7.431 -6.713 1.00 88.19 100 SER A CA 1
ATOM 794 C C . SER A 1 100 ? -7.874 -8.602 -7.581 1.00 88.19 100 SER A C 1
ATOM 796 O O . SER A 1 100 ? -9.078 -8.747 -7.823 1.00 88.19 100 SER A O 1
ATOM 798 N N . HIS A 1 101 ? -6.961 -9.482 -8.005 1.00 88.12 101 HIS A N 1
ATOM 799 C CA . HIS A 1 101 ? -7.307 -10.660 -8.795 1.00 88.12 101 HIS A CA 1
ATOM 800 C C . HIS A 1 101 ? -8.235 -11.604 -8.021 1.00 88.12 101 HIS A C 1
ATOM 802 O O . HIS A 1 101 ? -8.042 -11.858 -6.831 1.00 88.12 101 HIS A O 1
ATOM 808 N N . GLN A 1 102 ? -9.255 -12.122 -8.707 1.00 83.81 102 GLN A N 1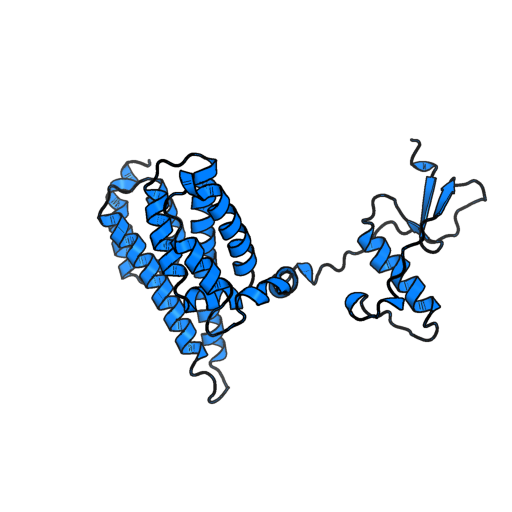
ATOM 809 C CA . GLN A 1 102 ? -10.260 -12.998 -8.111 1.00 83.81 102 GLN A CA 1
ATOM 810 C C . GLN A 1 102 ? -9.821 -14.459 -8.202 1.00 83.81 102 GLN A C 1
ATOM 812 O O . GLN A 1 102 ? -9.598 -14.979 -9.292 1.00 83.81 102 GLN A O 1
ATOM 817 N N . PHE A 1 103 ? -9.789 -15.138 -7.063 1.00 80.19 103 PHE A N 1
ATOM 818 C CA . PHE A 1 103 ? -9.632 -16.580 -6.950 1.00 80.19 103 PHE A CA 1
ATOM 819 C C . PHE A 1 103 ? -10.825 -17.128 -6.168 1.00 80.19 103 PHE A C 1
ATOM 821 O O . PHE A 1 103 ? -11.000 -16.803 -4.997 1.00 80.19 103 PHE A O 1
ATOM 828 N N . ASP A 1 104 ? -11.666 -17.934 -6.818 1.00 81.25 104 ASP A N 1
ATOM 829 C CA . ASP A 1 104 ? -12.825 -18.580 -6.181 1.00 81.25 104 ASP A CA 1
ATOM 830 C C . ASP A 1 104 ? -13.743 -17.591 -5.420 1.00 81.25 104 ASP A C 1
ATOM 832 O O . ASP A 1 104 ? -14.049 -17.748 -4.239 1.00 81.25 104 ASP A O 1
ATOM 836 N N . ASN A 1 105 ? -14.134 -16.503 -6.101 1.00 79.38 105 ASN A N 1
ATOM 837 C CA . ASN A 1 105 ? -14.925 -15.382 -5.562 1.00 79.38 105 ASN A CA 1
ATOM 838 C C . ASN A 1 105 ? -14.293 -14.623 -4.378 1.00 79.38 105 ASN A C 1
ATOM 840 O O . ASN A 1 105 ? -14.989 -13.878 -3.685 1.00 79.38 105 ASN A O 1
ATOM 844 N N . LYS A 1 106 ? -12.986 -14.777 -4.142 1.00 85.75 106 LYS A N 1
ATOM 845 C CA . LYS A 1 106 ? -12.229 -14.008 -3.148 1.00 85.75 106 LYS A CA 1
ATOM 846 C C . LYS A 1 106 ? -11.052 -13.302 -3.808 1.00 85.75 106 LYS A C 1
ATOM 848 O O . LYS A 1 106 ? -10.365 -13.878 -4.644 1.00 85.75 106 LYS A O 1
ATOM 853 N N . SER A 1 107 ? -10.791 -12.064 -3.413 1.00 91.75 107 SER A N 1
ATOM 854 C CA . SER A 1 107 ? -9.545 -11.370 -3.746 1.00 91.75 107 SER A CA 1
ATOM 855 C C . SER A 1 107 ? -8.501 -11.554 -2.652 1.00 91.75 107 SER A C 1
ATOM 857 O O . SER A 1 107 ? -8.834 -11.835 -1.496 1.00 91.75 107 SER A O 1
ATOM 859 N N . GLY A 1 108 ? -7.231 -11.329 -2.994 1.00 92.44 108 GLY A N 1
ATOM 860 C CA . GLY A 1 108 ? -6.170 -11.214 -1.993 1.00 92.44 108 GLY A CA 1
ATOM 861 C C . GLY A 1 108 ? -6.490 -10.135 -0.950 1.00 92.44 108 GLY A C 1
ATOM 862 O O . GLY A 1 108 ? -6.251 -10.345 0.236 1.00 92.44 108 GLY A O 1
ATOM 863 N N . LEU A 1 109 ? -7.121 -9.032 -1.370 1.00 93.50 109 LEU A N 1
ATOM 864 C CA . LEU A 1 109 ? -7.615 -7.982 -0.472 1.00 93.50 109 LEU A CA 1
ATOM 865 C C . LEU A 1 109 ? -8.729 -8.462 0.459 1.00 93.50 109 LEU A C 1
ATOM 867 O O . LEU A 1 109 ? -8.694 -8.145 1.641 1.00 93.50 109 LEU A O 1
ATOM 871 N N . SER A 1 110 ? -9.684 -9.259 -0.027 1.00 92.62 110 SER A N 1
ATOM 872 C CA . SER A 1 110 ? -10.730 -9.843 0.826 1.00 92.62 110 SER A CA 1
ATOM 873 C C . SER A 1 110 ? -10.141 -10.718 1.936 1.00 92.62 110 SER A C 1
ATOM 875 O O . SER A 1 110 ? -10.559 -10.625 3.089 1.00 92.62 110 SER A O 1
ATOM 877 N N . ILE A 1 111 ? -9.136 -11.536 1.605 1.00 93.38 111 ILE A N 1
ATOM 878 C CA . ILE A 1 111 ? -8.437 -12.378 2.585 1.00 93.38 111 ILE A CA 1
ATOM 879 C C . ILE A 1 111 ? -7.675 -11.500 3.583 1.00 93.38 111 ILE A C 1
ATOM 881 O O . ILE A 1 111 ? -7.820 -11.683 4.789 1.00 93.38 111 ILE A O 1
ATOM 885 N N . LEU A 1 112 ? -6.935 -10.502 3.087 1.00 94.75 112 LEU A N 1
ATOM 886 C CA . LEU A 1 112 ? -6.186 -9.566 3.924 1.00 94.75 112 LEU A CA 1
ATOM 887 C C . LEU A 1 112 ? -7.103 -8.823 4.909 1.00 94.75 112 LEU A C 1
ATOM 889 O O . LEU A 1 112 ? -6.773 -8.716 6.087 1.00 94.75 112 LEU A O 1
ATOM 893 N N . MET A 1 113 ? -8.272 -8.361 4.454 1.00 94.62 113 MET A N 1
ATOM 894 C CA . MET A 1 113 ? -9.271 -7.711 5.310 1.00 94.62 113 MET A CA 1
ATOM 895 C C . MET A 1 113 ? -9.897 -8.683 6.312 1.00 94.62 113 MET A C 1
ATOM 897 O O . MET A 1 113 ? -10.139 -8.300 7.452 1.00 94.62 113 MET A O 1
ATOM 901 N N . SER A 1 114 ? -10.104 -9.949 5.939 1.00 93.50 114 SER A N 1
ATOM 902 C CA . SER A 1 114 ? -10.570 -10.977 6.878 1.00 93.50 114 SER A CA 1
ATOM 903 C C . SER A 1 114 ? -9.548 -11.292 7.971 1.00 93.50 114 SER A C 1
ATOM 905 O O . SER A 1 114 ? -9.941 -11.657 9.078 1.00 93.50 114 SER A O 1
ATOM 907 N N . ASP A 1 115 ? -8.253 -11.201 7.682 1.00 93.88 115 ASP A N 1
ATOM 908 C CA . ASP A 1 115 ? -7.219 -11.383 8.700 1.00 93.88 115 ASP A CA 1
ATOM 909 C C . ASP A 1 115 ? -7.070 -10.134 9.567 1.00 93.88 115 ASP A C 1
ATOM 911 O O . ASP A 1 115 ? -6.983 -10.246 10.789 1.00 93.88 115 ASP A O 1
ATOM 915 N N . PHE A 1 116 ? -7.161 -8.948 8.965 1.00 95.25 116 PHE A N 1
ATOM 916 C CA . PHE A 1 116 ? -7.206 -7.684 9.693 1.00 95.25 116 PHE A CA 1
ATOM 917 C C . PHE A 1 116 ? -8.414 -7.608 10.645 1.00 95.25 116 PHE A C 1
ATOM 919 O O . PHE A 1 116 ? -8.277 -7.185 11.791 1.00 95.25 116 PHE A O 1
ATOM 926 N N . SER A 1 117 ? -9.585 -8.108 10.237 1.00 93.38 117 SER A N 1
ATOM 927 C CA . SER A 1 117 ? -10.794 -8.109 11.071 1.00 93.38 117 SER A CA 1
ATOM 928 C C . SER A 1 117 ? -10.686 -8.989 12.326 1.00 93.38 117 SER A C 1
ATOM 930 O O . SER A 1 117 ? -11.527 -8.883 13.216 1.00 93.38 117 SER A O 1
ATOM 932 N N . LYS A 1 118 ? -9.681 -9.866 12.421 1.00 94.06 118 LYS A N 1
ATOM 933 C CA . LYS A 1 118 ? -9.425 -10.714 13.601 1.00 94.06 118 LYS A CA 1
ATOM 934 C C . LYS A 1 118 ? -8.458 -10.067 14.597 1.00 94.06 118 LYS A C 1
ATOM 936 O O . LYS A 1 118 ? -8.205 -10.640 15.652 1.00 94.06 118 LYS A O 1
ATOM 941 N N . ILE A 1 119 ? -7.886 -8.913 14.256 1.00 93.62 119 ILE A N 1
ATOM 942 C CA . ILE A 1 119 ? -6.975 -8.174 15.130 1.00 93.62 119 ILE A CA 1
ATOM 943 C C . ILE A 1 119 ? -7.808 -7.412 16.150 1.00 93.62 119 ILE A C 1
ATOM 945 O O . ILE A 1 119 ? -8.559 -6.512 15.787 1.00 93.62 119 ILE A O 1
ATOM 949 N N . ASP A 1 120 ? -7.671 -7.762 17.423 1.00 90.69 120 ASP A N 1
ATOM 950 C CA . ASP A 1 120 ? -8.477 -7.159 18.493 1.00 90.69 120 ASP A CA 1
ATOM 951 C C . ASP A 1 120 ? -7.657 -6.267 19.423 1.00 90.69 120 ASP A C 1
ATOM 953 O O . ASP A 1 120 ? -8.235 -5.559 20.238 1.00 90.69 120 ASP A O 1
ATOM 957 N N . SER A 1 121 ? -6.325 -6.299 19.320 1.00 90.81 121 SER A N 1
ATOM 958 C CA . SER A 1 121 ? -5.459 -5.459 20.144 1.00 90.81 121 SER A CA 1
ATOM 959 C C . SER A 1 121 ? -4.162 -5.098 19.437 1.00 90.81 121 SER A C 1
ATOM 961 O O . SER A 1 121 ? -3.421 -5.982 19.000 1.00 90.81 121 SER A O 1
ATOM 963 N N . VAL A 1 122 ? -3.829 -3.806 19.399 1.00 90.12 122 VAL A N 1
ATOM 964 C CA . VAL A 1 122 ? -2.554 -3.317 18.846 1.00 90.12 122 VAL A CA 1
ATOM 965 C C . VAL A 1 122 ? -1.393 -3.786 19.721 1.00 90.12 122 VAL A C 1
ATOM 967 O O . VAL A 1 122 ? -0.306 -4.082 19.225 1.00 90.12 122 VAL A O 1
ATOM 970 N N . LYS A 1 123 ? -1.628 -3.932 21.031 1.00 89.31 123 LYS A N 1
ATOM 971 C CA . LYS A 1 123 ? -0.618 -4.410 21.986 1.00 89.31 123 LYS A CA 1
ATOM 972 C C . LYS A 1 123 ? -0.233 -5.864 21.754 1.00 89.31 123 LYS A C 1
ATOM 974 O O . LYS A 1 123 ? 0.951 -6.195 21.760 1.00 89.31 123 LYS A O 1
ATOM 979 N N . ARG A 1 124 ? -1.229 -6.738 21.588 1.00 91.88 124 ARG A N 1
ATOM 980 C CA . ARG A 1 124 ? -1.009 -8.186 21.443 1.00 91.88 124 ARG A CA 1
ATOM 981 C C . ARG A 1 124 ? -0.592 -8.556 20.025 1.00 91.88 124 ARG A C 1
ATOM 983 O O . ARG A 1 124 ? 0.322 -9.353 19.840 1.00 91.88 124 ARG A O 1
ATOM 990 N N . ASP A 1 125 ? -1.255 -7.959 19.041 1.00 93.06 125 ASP A N 1
ATOM 991 C CA . ASP A 1 125 ? -1.196 -8.389 17.646 1.00 93.06 125 ASP A CA 1
ATOM 992 C C . ASP A 1 125 ? -0.369 -7.414 16.776 1.00 93.06 125 ASP A C 1
ATOM 994 O O . ASP A 1 125 ? -0.334 -7.536 15.551 1.00 93.06 125 ASP A O 1
ATOM 998 N N . GLY A 1 126 ? 0.348 -6.464 17.396 1.00 90.75 126 GLY A N 1
ATOM 999 C CA . GLY A 1 126 ? 1.055 -5.366 16.724 1.00 90.75 126 GLY A CA 1
ATOM 1000 C C . GLY A 1 126 ? 2.053 -5.795 15.644 1.00 90.75 126 GLY A C 1
ATOM 1001 O O . GLY A 1 126 ? 2.158 -5.142 14.607 1.00 90.75 126 GLY A O 1
ATOM 1002 N N . TYR A 1 127 ? 2.740 -6.931 15.819 1.00 92.75 127 TYR A N 1
ATOM 1003 C CA . TYR A 1 127 ? 3.629 -7.465 14.779 1.00 92.75 127 TYR A CA 1
ATOM 1004 C C . TYR A 1 127 ? 2.858 -7.854 13.511 1.00 92.75 127 TYR A C 1
ATOM 1006 O O . TYR A 1 127 ? 3.253 -7.484 12.405 1.00 92.75 127 TYR A O 1
ATOM 1014 N N . LEU A 1 128 ? 1.749 -8.584 13.665 1.00 93.94 128 LEU A N 1
ATOM 1015 C CA . LEU A 1 128 ? 0.911 -8.999 12.542 1.00 93.94 128 LEU A CA 1
ATOM 1016 C C . LEU A 1 128 ? 0.245 -7.784 11.890 1.00 93.94 128 LEU A C 1
ATOM 1018 O O . LEU A 1 128 ? 0.272 -7.662 10.666 1.00 93.94 128 LEU A O 1
ATOM 1022 N N . LEU A 1 129 ? -0.273 -6.862 12.709 1.00 95.19 129 LEU A N 1
ATOM 1023 C CA . LEU A 1 129 ? -0.852 -5.602 12.254 1.00 95.19 129 LEU A CA 1
ATOM 1024 C C . LEU A 1 129 ? 0.138 -4.820 11.384 1.00 95.19 129 LEU A C 1
ATOM 1026 O O . LEU A 1 129 ? -0.197 -4.449 10.265 1.00 95.19 129 LEU A O 1
ATOM 1030 N N . SER A 1 130 ? 1.384 -4.659 11.838 1.00 95.25 130 SER A N 1
ATOM 1031 C CA . SER A 1 130 ? 2.444 -3.985 11.078 1.00 95.25 130 SER A CA 1
ATOM 1032 C C . SER A 1 130 ? 2.683 -4.622 9.705 1.00 95.25 130 SER A C 1
ATOM 1034 O O . SER A 1 130 ? 2.825 -3.916 8.703 1.00 95.25 130 SER A O 1
ATOM 1036 N N . LYS A 1 131 ? 2.695 -5.960 9.616 1.00 96.25 131 LYS A N 1
ATOM 1037 C CA . LYS A 1 131 ? 2.874 -6.658 8.332 1.00 96.25 131 LYS A CA 1
ATOM 1038 C C . LYS A 1 131 ? 1.675 -6.492 7.410 1.00 96.25 131 LYS A C 1
ATOM 1040 O O . LYS A 1 131 ? 1.872 -6.229 6.225 1.00 96.25 131 LYS A O 1
ATOM 1045 N N . ILE A 1 132 ? 0.462 -6.586 7.945 1.00 95.81 132 ILE A N 1
ATOM 1046 C CA . ILE A 1 132 ? -0.761 -6.371 7.168 1.00 95.81 132 ILE A CA 1
ATOM 1047 C C . ILE A 1 132 ? -0.821 -4.932 6.651 1.00 95.81 132 ILE A C 1
ATOM 1049 O O . ILE A 1 132 ? -1.027 -4.739 5.456 1.00 95.81 132 ILE A O 1
ATOM 1053 N N . LEU A 1 133 ? -0.552 -3.935 7.497 1.00 95.69 133 LEU A N 1
ATOM 1054 C CA . LEU A 1 133 ? -0.533 -2.522 7.108 1.00 95.69 133 LEU A CA 1
ATOM 1055 C C . LEU A 1 133 ? 0.558 -2.212 6.080 1.00 95.69 133 LEU A C 1
ATOM 1057 O O . LEU A 1 133 ? 0.324 -1.434 5.158 1.00 95.69 133 LEU A O 1
ATOM 1061 N N . SER A 1 134 ? 1.720 -2.865 6.168 1.00 94.62 134 SER A N 1
ATOM 1062 C CA . SER A 1 134 ? 2.781 -2.734 5.158 1.00 94.62 134 SER A CA 1
ATOM 1063 C C . SER A 1 134 ? 2.312 -3.211 3.779 1.00 94.62 134 SER A C 1
ATOM 1065 O O . SER A 1 134 ? 2.522 -2.532 2.775 1.00 94.62 134 SER A O 1
ATOM 1067 N N . VAL A 1 135 ? 1.643 -4.369 3.722 1.00 94.38 135 VAL A N 1
ATOM 1068 C CA . VAL A 1 135 ? 1.082 -4.911 2.474 1.00 94.38 135 VAL A CA 1
ATOM 1069 C C . VAL A 1 135 ? -0.063 -4.036 1.971 1.00 94.38 135 VAL A C 1
ATOM 1071 O O . VAL A 1 135 ? -0.114 -3.720 0.784 1.00 94.38 135 VAL A O 1
ATOM 1074 N N . LEU A 1 136 ? -0.944 -3.599 2.870 1.00 94.62 136 LEU A N 1
ATOM 1075 C CA . LEU A 1 136 ? -2.072 -2.730 2.556 1.00 9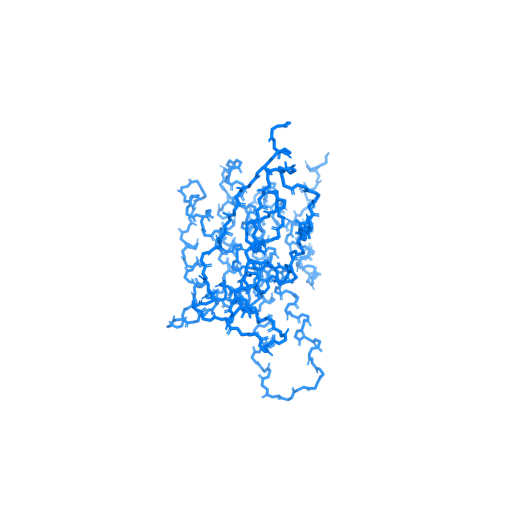4.62 136 LEU A CA 1
ATOM 1076 C C . LEU A 1 136 ? -1.603 -1.396 1.960 1.00 94.62 136 LEU A C 1
ATOM 1078 O O . LEU A 1 136 ? -2.108 -0.980 0.922 1.00 94.62 136 LEU A O 1
ATOM 1082 N N . THR A 1 137 ? -0.575 -0.782 2.549 1.00 92.62 137 THR A N 1
ATOM 1083 C CA . THR A 1 137 ? 0.028 0.474 2.073 1.00 92.62 137 THR A CA 1
ATOM 1084 C C . THR A 1 137 ? 0.553 0.347 0.643 1.00 92.62 137 THR A C 1
ATOM 1086 O O . THR A 1 137 ? 0.420 1.278 -0.150 1.00 92.62 137 THR A O 1
ATOM 1089 N N . LEU A 1 138 ? 1.147 -0.800 0.294 1.00 92.62 138 LEU A N 1
ATOM 1090 C CA . LEU A 1 138 ? 1.602 -1.083 -1.069 1.00 92.62 138 LEU A CA 1
ATOM 1091 C C . LEU A 1 138 ? 0.426 -1.344 -2.014 1.00 92.62 138 LEU A C 1
ATOM 1093 O O . LEU A 1 138 ? 0.432 -0.861 -3.144 1.00 92.62 138 LEU A O 1
ATOM 1097 N N . ALA A 1 139 ? -0.586 -2.085 -1.560 1.00 93.31 139 ALA A N 1
ATOM 1098 C CA . ALA A 1 139 ? -1.762 -2.395 -2.362 1.00 93.31 139 ALA A CA 1
ATOM 1099 C C . ALA A 1 139 ? -2.551 -1.131 -2.729 1.00 93.31 139 ALA A C 1
ATOM 1101 O O . ALA A 1 139 ? -2.951 -0.986 -3.881 1.00 93.31 139 ALA A O 1
ATOM 1102 N N . LEU A 1 140 ? -2.699 -0.199 -1.787 1.00 92.25 140 LEU A N 1
ATOM 1103 C CA . LEU A 1 140 ? -3.405 1.072 -1.959 1.00 92.25 140 LEU A CA 1
ATOM 1104 C C . LEU A 1 140 ? -2.719 2.056 -2.922 1.00 92.25 140 LEU A C 1
ATOM 1106 O O . LEU A 1 140 ? -3.309 3.075 -3.255 1.00 92.25 140 LEU A O 1
ATOM 1110 N N . LYS A 1 141 ? -1.505 1.762 -3.415 1.00 91.00 141 LYS A N 1
ATOM 1111 C CA . LYS A 1 141 ? -0.855 2.562 -4.472 1.00 91.00 141 LYS A CA 1
ATOM 1112 C C . LYS A 1 141 ? -1.505 2.407 -5.848 1.00 91.00 141 LYS A C 1
ATOM 1114 O O . LYS A 1 141 ? -1.163 3.165 -6.749 1.00 91.00 141 LYS A O 1
ATOM 1119 N N . LEU A 1 142 ? -2.387 1.421 -6.016 1.00 90.94 142 LEU A N 1
ATOM 1120 C CA . LEU A 1 142 ? -3.097 1.158 -7.264 1.00 90.94 142 LEU A CA 1
ATOM 1121 C C . LEU A 1 142 ? -4.586 1.453 -7.114 1.00 90.94 142 LEU A C 1
ATOM 1123 O O . LEU A 1 142 ? -5.229 0.966 -6.179 1.00 90.94 142 LEU A O 1
ATOM 1127 N N . ARG A 1 143 ? -5.167 2.153 -8.090 1.00 87.56 143 ARG A N 1
ATOM 1128 C CA . ARG A 1 143 ? -6.583 2.555 -8.036 1.00 87.56 143 ARG A CA 1
ATOM 1129 C C . ARG A 1 143 ? -7.541 1.364 -8.095 1.00 87.56 143 ARG A C 1
ATOM 1131 O O . ARG A 1 143 ? -8.555 1.339 -7.398 1.00 87.56 143 ARG A O 1
ATOM 1138 N N . ASP A 1 144 ? -7.193 0.334 -8.864 1.00 87.81 144 ASP A N 1
ATOM 1139 C CA . ASP A 1 144 ? -7.992 -0.898 -8.951 1.00 87.81 144 ASP A CA 1
ATOM 1140 C C . ASP A 1 144 ? -8.087 -1.626 -7.605 1.00 87.81 144 ASP A C 1
ATOM 1142 O O . ASP A 1 144 ? -9.127 -2.190 -7.261 1.00 87.81 144 ASP A O 1
ATOM 1146 N N . ASN A 1 145 ? -7.020 -1.576 -6.808 1.00 91.62 145 ASN A N 1
ATOM 1147 C CA . ASN A 1 145 ? -7.011 -2.168 -5.477 1.00 91.62 145 ASN A CA 1
ATOM 1148 C C . ASN A 1 145 ? -7.874 -1.362 -4.502 1.00 91.62 145 ASN A C 1
ATOM 1150 O O . ASN A 1 145 ? -8.597 -1.966 -3.714 1.00 91.62 145 ASN A O 1
ATOM 1154 N N . VAL A 1 146 ? -7.863 -0.025 -4.581 1.00 88.31 146 VAL A N 1
ATOM 1155 C CA . VAL A 1 146 ? -8.778 0.822 -3.793 1.00 88.31 146 VAL A CA 1
ATOM 1156 C C . VAL A 1 146 ? -10.231 0.453 -4.095 1.00 88.31 146 VAL A C 1
ATOM 1158 O O . VAL A 1 146 ? -11.009 0.184 -3.178 1.00 88.31 146 VAL A O 1
ATOM 1161 N N . ARG A 1 147 ? -10.586 0.346 -5.382 1.00 85.06 147 ARG A N 1
ATOM 1162 C CA . ARG A 1 147 ? -11.929 -0.071 -5.811 1.00 85.06 147 ARG A CA 1
ATOM 1163 C C . ARG A 1 147 ? -12.306 -1.441 -5.244 1.00 85.06 147 ARG A C 1
ATOM 1165 O O . ARG A 1 147 ? -13.434 -1.629 -4.786 1.00 85.06 147 ARG A O 1
ATOM 1172 N N . GLU A 1 148 ? -11.375 -2.391 -5.251 1.00 88.56 148 GLU A N 1
ATOM 1173 C CA . GLU A 1 148 ? -11.603 -3.721 -4.691 1.00 88.56 148 GLU A CA 1
ATOM 1174 C C . GLU A 1 148 ? -11.809 -3.693 -3.171 1.00 88.56 148 GLU A C 1
ATOM 1176 O O . GLU A 1 148 ? -12.734 -4.347 -2.691 1.00 88.56 148 GLU A O 1
ATOM 1181 N N . ILE A 1 149 ? -11.016 -2.922 -2.415 1.00 88.94 149 ILE A N 1
ATOM 1182 C CA . ILE A 1 149 ? -11.182 -2.783 -0.957 1.00 88.94 149 ILE A CA 1
ATOM 1183 C C . ILE A 1 149 ? -12.587 -2.311 -0.613 1.00 88.94 149 ILE A C 1
ATOM 1185 O O . ILE A 1 149 ? -13.253 -2.890 0.247 1.00 88.94 149 ILE A O 1
ATOM 1189 N N . VAL A 1 150 ? -13.072 -1.296 -1.317 1.00 83.19 150 VAL A N 1
ATOM 1190 C CA . VAL A 1 150 ? -14.411 -0.774 -1.062 1.00 83.19 150 VAL A CA 1
ATOM 1191 C C . VAL A 1 150 ? -15.493 -1.769 -1.498 1.00 83.19 150 VAL A C 1
ATOM 1193 O O . VAL A 1 150 ? -16.538 -1.907 -0.852 1.00 83.19 150 VAL A O 1
ATOM 1196 N N . ARG A 1 151 ? -15.246 -2.539 -2.564 1.00 83.56 151 ARG A N 1
ATOM 1197 C CA . ARG A 1 151 ? -16.150 -3.613 -2.993 1.00 83.56 151 ARG A CA 1
ATOM 1198 C C . ARG A 1 151 ? -16.309 -4.687 -1.914 1.00 83.56 151 ARG A C 1
ATOM 1200 O O . ARG A 1 151 ? -17.433 -5.136 -1.698 1.00 83.56 151 ARG A O 1
ATOM 1207 N N . VAL A 1 152 ? -15.229 -5.051 -1.220 1.00 86.44 152 VAL A N 1
ATOM 1208 C CA . VAL A 1 152 ? -15.223 -6.080 -0.161 1.00 86.44 152 VAL A CA 1
ATOM 1209 C C . VAL A 1 152 ? -15.568 -5.546 1.238 1.00 86.44 152 VAL A C 1
ATOM 1211 O O . VAL A 1 152 ? -15.367 -6.263 2.213 1.00 86.44 152 VAL A O 1
ATOM 1214 N N . ASN A 1 153 ? -16.088 -4.316 1.349 1.00 81.88 153 ASN A N 1
ATOM 1215 C CA . ASN A 1 153 ? -16.391 -3.636 2.621 1.00 81.88 153 ASN A CA 1
ATOM 1216 C C . ASN A 1 153 ? -15.168 -3.484 3.545 1.00 81.88 153 ASN A C 1
ATOM 1218 O O . ASN A 1 153 ? -15.296 -3.473 4.766 1.00 81.88 153 ASN A O 1
ATOM 1222 N N . GLY A 1 154 ? -13.963 -3.362 2.981 1.00 84.00 154 GLY A N 1
ATOM 1223 C CA . GLY A 1 154 ? -12.751 -3.179 3.779 1.00 84.00 154 GLY A CA 1
ATOM 1224 C C . GLY A 1 154 ? -12.735 -1.859 4.556 1.00 84.00 154 GLY A C 1
ATOM 1225 O O . GLY A 1 154 ? -12.144 -1.806 5.628 1.00 84.00 154 GLY A O 1
ATOM 1226 N N . THR A 1 155 ? -13.421 -0.820 4.065 1.00 81.69 155 THR A N 1
ATOM 1227 C CA . THR A 1 155 ? -13.551 0.473 4.759 1.00 81.69 155 THR A CA 1
ATOM 1228 C C . THR A 1 155 ? -14.249 0.327 6.111 1.00 81.69 155 THR A C 1
ATOM 1230 O O . THR A 1 155 ? -13.726 0.814 7.109 1.00 81.69 155 THR A O 1
ATOM 1233 N N . ASP A 1 156 ? -15.366 -0.405 6.159 1.00 78.06 156 ASP A N 1
ATOM 1234 C CA . ASP A 1 156 ? -16.124 -0.650 7.394 1.00 78.06 156 ASP A CA 1
ATOM 1235 C C . ASP A 1 156 ? -15.246 -1.384 8.418 1.00 78.06 156 ASP A C 1
ATOM 1237 O O . ASP A 1 156 ? -15.124 -0.974 9.568 1.00 78.06 156 ASP A O 1
ATOM 1241 N N . VAL A 1 157 ? -14.521 -2.412 7.962 1.00 87.94 157 VAL A N 1
ATOM 1242 C CA . VAL A 1 157 ? -13.597 -3.180 8.809 1.00 87.94 157 VAL A CA 1
ATOM 1243 C C . VAL A 1 157 ? -12.465 -2.300 9.357 1.00 87.94 157 VAL A C 1
ATOM 1245 O O . VAL A 1 157 ? -12.092 -2.430 10.524 1.00 87.94 157 VAL A O 1
ATOM 1248 N N . LEU A 1 158 ? -11.892 -1.418 8.533 1.00 88.00 158 LEU A N 1
ATOM 1249 C CA . LEU A 1 158 ? -10.830 -0.498 8.952 1.00 88.00 158 LEU A CA 1
ATOM 1250 C C . LEU A 1 158 ? -11.327 0.486 10.015 1.00 88.00 158 LEU A C 1
ATOM 1252 O O . LEU A 1 158 ? -10.620 0.715 10.996 1.00 88.00 158 LEU A O 1
ATOM 1256 N N . VAL A 1 159 ? -12.539 1.018 9.850 1.00 80.81 159 VAL A N 1
ATOM 1257 C CA . VAL A 1 159 ? -13.176 1.914 10.821 1.00 80.81 159 VAL A CA 1
ATOM 1258 C C . VAL A 1 159 ? -13.475 1.197 12.138 1.00 80.81 159 VAL A C 1
ATOM 1260 O O . VAL A 1 159 ? -13.074 1.681 13.198 1.00 80.81 159 VAL A O 1
ATOM 1263 N N . ASP A 1 160 ? -14.094 0.017 12.085 1.00 82.31 160 ASP A N 1
ATOM 1264 C CA . ASP A 1 160 ? -14.414 -0.778 13.275 1.00 82.31 160 ASP A CA 1
ATOM 1265 C C . ASP A 1 160 ? -13.161 -1.067 14.111 1.00 82.31 160 ASP A C 1
ATOM 1267 O O . ASP A 1 160 ? -13.145 -0.910 15.337 1.00 82.31 160 ASP A O 1
ATOM 1271 N N . LYS A 1 161 ? -12.071 -1.465 13.446 1.00 86.94 161 LYS A N 1
ATOM 1272 C CA . LYS A 1 161 ? -10.801 -1.735 14.126 1.00 86.94 161 LYS A CA 1
ATOM 1273 C C . LYS A 1 161 ? -10.111 -0.476 14.613 1.00 86.94 161 LYS A C 1
ATOM 1275 O O . LYS A 1 161 ? -9.558 -0.502 15.710 1.00 86.94 161 LYS A O 1
ATOM 1280 N N . LEU A 1 162 ? -10.178 0.624 13.865 1.00 84.75 162 LEU A N 1
ATOM 1281 C CA . LEU A 1 162 ? -9.643 1.906 14.311 1.00 84.75 162 LEU A CA 1
ATOM 1282 C C . LEU A 1 162 ? -10.245 2.310 15.665 1.00 84.75 162 LEU A C 1
ATOM 1284 O O . LEU A 1 162 ? -9.506 2.742 16.545 1.00 84.75 162 LEU A O 1
ATOM 1288 N N . PHE A 1 163 ? -11.545 2.094 15.886 1.00 77.50 163 PHE A N 1
ATOM 1289 C CA . PHE A 1 163 ? -12.171 2.381 17.182 1.00 77.50 163 PHE A CA 1
ATOM 1290 C C . PHE A 1 163 ? -11.666 1.519 18.323 1.00 77.50 163 PHE A C 1
ATOM 1292 O O . PHE A 1 163 ? -11.408 2.030 19.419 1.00 77.50 163 PHE A O 1
ATOM 1299 N N . ILE A 1 164 ? -11.513 0.223 18.068 1.00 83.69 164 ILE A N 1
ATOM 1300 C CA . ILE A 1 164 ? -10.946 -0.699 19.049 1.00 83.69 164 ILE A CA 1
ATOM 1301 C C . ILE A 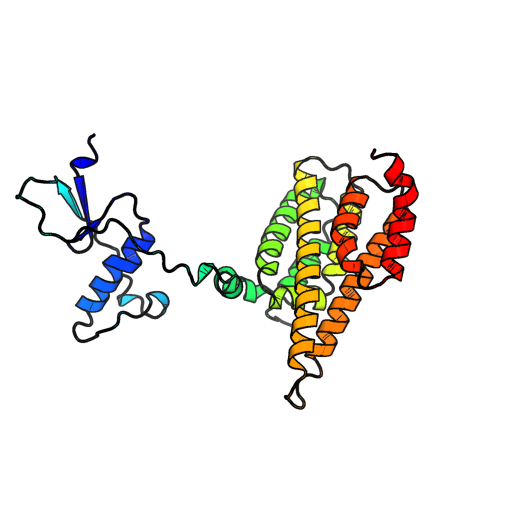1 164 ? -9.541 -0.222 19.425 1.00 83.69 164 ILE A C 1
ATOM 1303 O O . ILE A 1 164 ? -9.235 -0.088 20.606 1.00 83.69 164 ILE A O 1
ATOM 1307 N N . PHE A 1 165 ? -8.724 0.127 18.432 1.00 85.38 165 PHE A N 1
ATOM 1308 C CA . PHE A 1 165 ? -7.343 0.549 18.641 1.00 85.38 165 PHE A CA 1
ATOM 1309 C C . PHE A 1 165 ? -7.227 1.906 19.345 1.00 85.38 165 PHE A C 1
ATOM 1311 O O . PHE A 1 165 ? -6.409 2.052 20.247 1.00 85.38 165 PHE A O 1
ATOM 1318 N N . LEU A 1 166 ? -8.075 2.880 18.999 1.00 78.62 166 LEU A N 1
ATOM 1319 C CA . LEU A 1 166 ? -8.123 4.199 19.647 1.00 78.62 166 LEU A CA 1
ATOM 1320 C C . LEU A 1 166 ? -8.598 4.146 21.105 1.00 78.62 166 LEU A C 1
ATOM 1322 O O . LEU A 1 166 ? -8.389 5.102 21.851 1.00 78.62 166 LEU A O 1
ATOM 1326 N N . SER A 1 167 ? -9.263 3.059 21.498 1.00 78.00 167 SER A N 1
ATOM 1327 C CA . SER A 1 167 ? -9.691 2.823 22.880 1.00 78.00 167 SER A CA 1
ATOM 1328 C C . SER A 1 167 ? -8.581 2.210 23.741 1.00 78.00 167 SER A C 1
ATOM 1330 O O . SER A 1 167 ? -8.706 2.161 24.965 1.00 78.00 167 SER A O 1
ATOM 1332 N N . GLU A 1 168 ? -7.495 1.732 23.126 1.00 82.88 168 GLU A N 1
ATOM 1333 C CA . GLU A 1 168 ? -6.344 1.200 23.844 1.00 82.88 168 GLU A CA 1
ATOM 1334 C C . GLU A 1 168 ? -5.381 2.318 24.262 1.00 82.88 168 GLU A C 1
ATOM 1336 O O . GLU A 1 168 ? -5.100 3.250 23.514 1.00 82.88 168 GLU A O 1
ATOM 1341 N N . ASP A 1 169 ? -4.804 2.185 25.459 1.00 80.88 169 ASP A N 1
ATOM 1342 C CA . ASP A 1 169 ? -3.699 3.037 25.909 1.00 80.88 169 ASP A CA 1
ATOM 1343 C C . ASP A 1 169 ? -2.407 2.673 25.154 1.00 80.88 169 ASP A C 1
ATOM 1345 O O . ASP A 1 169 ? -1.646 1.805 25.594 1.00 80.88 169 ASP A O 1
ATOM 1349 N N . ALA A 1 170 ? -2.236 3.233 23.959 1.00 81.75 170 ALA A N 1
ATOM 1350 C CA . ALA A 1 170 ? -1.177 2.881 23.021 1.00 81.75 170 ALA A CA 1
ATOM 1351 C C . ALA A 1 170 ? 0.133 3.648 23.280 1.00 81.75 170 ALA A C 1
ATOM 1353 O O . ALA A 1 170 ? 0.132 4.864 23.474 1.00 81.75 170 ALA A O 1
ATOM 1354 N N . ASN A 1 171 ? 1.263 2.936 23.225 1.00 86.44 171 ASN A N 1
ATOM 1355 C CA . ASN A 1 171 ? 2.598 3.545 23.232 1.00 86.44 171 ASN A CA 1
ATOM 1356 C C . ASN A 1 171 ? 2.941 4.186 21.869 1.00 86.44 171 ASN A C 1
ATOM 1358 O O . ASN A 1 171 ? 2.178 4.070 20.916 1.00 86.44 171 ASN A O 1
ATOM 1362 N N . GLU A 1 172 ? 4.102 4.833 21.755 1.00 87.00 172 GLU A N 1
ATOM 1363 C CA . GLU A 1 172 ? 4.524 5.533 20.529 1.00 87.00 172 GLU A CA 1
ATOM 1364 C C . GLU A 1 172 ? 4.535 4.625 19.281 1.00 87.00 172 GLU A C 1
ATOM 1366 O O . GLU A 1 172 ? 3.954 4.978 18.255 1.00 87.00 172 GLU A O 1
ATOM 1371 N N . ASP A 1 173 ? 5.091 3.414 19.385 1.00 86.62 173 ASP A N 1
ATOM 1372 C CA . ASP A 1 173 ? 5.116 2.444 18.278 1.00 86.62 173 ASP A CA 1
ATOM 1373 C C . ASP A 1 173 ? 3.707 1.983 17.864 1.00 86.62 173 ASP A C 1
ATOM 1375 O O . ASP A 1 173 ? 3.426 1.753 16.689 1.00 86.62 173 ASP A O 1
ATOM 1379 N N . GLN A 1 174 ? 2.803 1.831 18.831 1.00 88.06 174 GLN A N 1
ATOM 1380 C CA . GLN A 1 174 ? 1.414 1.437 18.600 1.00 88.06 174 GLN A CA 1
ATOM 1381 C C . GLN A 1 174 ? 0.613 2.586 17.986 1.00 88.06 174 GLN A C 1
ATOM 1383 O O . GLN A 1 174 ? -0.199 2.343 17.096 1.00 88.06 174 GLN A O 1
ATOM 1388 N N . GLN A 1 175 ? 0.882 3.830 18.391 1.00 86.31 175 GLN A N 1
ATOM 1389 C CA . GLN A 1 175 ? 0.298 5.019 17.769 1.00 86.31 175 GLN A CA 1
ATOM 1390 C C . GLN A 1 175 ? 0.703 5.134 16.298 1.00 86.31 175 GLN A C 1
ATOM 1392 O O . GLN A 1 175 ? -0.152 5.395 15.461 1.00 86.31 175 GLN A O 1
ATOM 1397 N N . LEU A 1 176 ? 1.953 4.812 15.950 1.00 88.44 176 LEU A N 1
ATOM 1398 C CA . LEU A 1 176 ? 2.402 4.726 14.553 1.00 88.44 176 LEU A CA 1
ATOM 1399 C C . LEU A 1 176 ? 1.577 3.732 13.719 1.00 88.44 176 LEU A C 1
ATOM 1401 O O . LEU A 1 176 ? 1.290 3.993 12.551 1.00 88.44 176 LEU A O 1
ATOM 1405 N N . LEU A 1 177 ? 1.172 2.598 14.299 1.00 91.75 177 LEU A N 1
ATOM 1406 C CA . LEU A 1 177 ? 0.304 1.631 13.616 1.00 91.75 177 LEU A CA 1
ATOM 1407 C C . LEU A 1 177 ? -1.128 2.157 13.466 1.00 91.75 177 LEU A C 1
ATOM 1409 O O . LEU A 1 177 ? -1.748 1.948 12.425 1.00 91.75 177 LEU A O 1
ATOM 1413 N N . ILE A 1 178 ? -1.644 2.862 14.473 1.00 88.00 178 ILE A N 1
ATOM 1414 C CA . ILE A 1 178 ? -2.960 3.515 14.415 1.00 88.00 178 ILE A CA 1
ATOM 1415 C C . ILE A 1 178 ? -2.964 4.606 13.336 1.00 88.00 178 ILE A C 1
ATOM 1417 O O . ILE A 1 178 ? -3.865 4.638 12.499 1.00 88.00 178 ILE A O 1
ATOM 1421 N N . ASP A 1 179 ? -1.924 5.437 13.281 1.00 85.56 179 ASP A N 1
ATOM 1422 C CA . ASP A 1 179 ? -1.739 6.451 12.240 1.00 85.56 179 ASP A CA 1
ATOM 1423 C C . ASP A 1 179 ? -1.677 5.826 10.840 1.00 85.56 179 ASP A C 1
ATOM 1425 O O . ASP A 1 179 ? -2.236 6.372 9.891 1.00 85.56 179 ASP A O 1
ATOM 1429 N N . GLN A 1 180 ? -1.060 4.650 10.691 1.00 90.88 180 GLN A N 1
ATOM 1430 C CA . GLN A 1 180 ? -1.059 3.919 9.420 1.00 90.88 180 GLN A CA 1
ATOM 1431 C C . GLN A 1 180 ? -2.454 3.418 9.010 1.00 90.88 180 GLN A C 1
ATOM 1433 O O . GLN A 1 180 ? -2.765 3.408 7.815 1.00 90.88 180 GLN A O 1
ATOM 1438 N N . VAL A 1 181 ? -3.309 3.024 9.963 1.00 90.12 181 VAL A N 1
ATOM 1439 C CA . VAL A 1 181 ? -4.720 2.690 9.681 1.00 90.12 181 VAL A CA 1
ATOM 1440 C C . VAL A 1 181 ? -5.461 3.934 9.186 1.00 90.12 181 VAL A C 1
ATOM 1442 O O . VAL A 1 181 ? -6.146 3.864 8.165 1.00 90.12 181 VAL A O 1
ATOM 1445 N N . ILE A 1 182 ? -5.272 5.078 9.851 1.00 84.00 182 ILE A N 1
ATOM 1446 C CA . ILE A 1 182 ? -5.876 6.359 9.454 1.00 84.00 182 ILE A CA 1
ATOM 1447 C C . ILE A 1 182 ? -5.403 6.766 8.051 1.00 84.00 182 ILE A C 1
ATOM 1449 O O . ILE A 1 182 ? -6.229 7.037 7.187 1.00 84.00 182 ILE A O 1
ATOM 1453 N N . ALA A 1 183 ? -4.099 6.709 7.773 1.00 86.75 183 ALA A N 1
ATOM 1454 C CA . ALA A 1 183 ? -3.543 7.030 6.456 1.00 86.75 183 ALA A CA 1
ATOM 1455 C C . ALA A 1 183 ? -4.066 6.097 5.345 1.00 86.75 183 ALA A C 1
ATOM 1457 O O . ALA A 1 183 ? -4.256 6.509 4.196 1.00 86.75 183 ALA A O 1
ATOM 1458 N N . SER A 1 184 ? -4.321 4.827 5.679 1.00 89.75 184 SER A N 1
ATOM 1459 C CA . SER A 1 184 ? -4.939 3.874 4.751 1.00 89.75 184 SER A CA 1
ATOM 1460 C C . SER A 1 184 ? -6.381 4.275 4.432 1.00 89.75 184 SER A C 1
ATOM 1462 O O . SER A 1 184 ? -6.763 4.277 3.262 1.00 89.75 184 SER A O 1
ATOM 1464 N N . LEU A 1 185 ? -7.160 4.664 5.448 1.00 83.94 185 LEU A N 1
ATOM 1465 C CA . LEU A 1 185 ? -8.518 5.187 5.276 1.00 83.94 185 LEU A CA 1
ATOM 1466 C C . LEU A 1 185 ? -8.527 6.473 4.442 1.00 83.94 185 LEU A C 1
ATOM 1468 O O . LEU A 1 185 ? -9.279 6.550 3.477 1.00 83.94 185 LEU A O 1
ATOM 1472 N N . GLU A 1 186 ? -7.652 7.436 4.736 1.00 80.62 186 GLU A N 1
ATOM 1473 C CA . GLU A 1 186 ? -7.502 8.670 3.949 1.00 80.62 186 GLU A CA 1
ATOM 1474 C C . GLU A 1 186 ? -7.218 8.372 2.475 1.00 80.62 186 GLU A C 1
ATOM 1476 O O . GLU A 1 186 ? -7.862 8.931 1.590 1.00 80.62 186 GLU A O 1
ATOM 1481 N N . THR A 1 187 ? -6.298 7.445 2.199 1.00 86.12 187 THR A N 1
ATOM 1482 C CA . THR A 1 187 ? -5.968 7.053 0.822 1.00 86.12 187 THR A CA 1
ATOM 1483 C C . THR A 1 187 ? -7.189 6.472 0.108 1.00 86.12 187 THR A C 1
ATOM 1485 O O . THR A 1 187 ? -7.472 6.848 -1.027 1.00 86.12 187 THR A O 1
ATOM 1488 N N . ILE A 1 188 ? -7.942 5.588 0.773 1.00 83.81 188 ILE A N 1
ATOM 1489 C CA . ILE A 1 188 ? -9.165 4.992 0.213 1.00 83.81 188 ILE A CA 1
ATOM 1490 C C . ILE A 1 188 ? -10.210 6.069 -0.083 1.00 83.81 188 ILE A C 1
ATOM 1492 O O . ILE A 1 188 ? -10.871 6.010 -1.117 1.00 83.81 188 ILE A O 1
ATOM 1496 N N . VAL A 1 189 ? -10.353 7.050 0.805 1.00 76.06 189 VAL A N 1
ATOM 1497 C CA . VAL A 1 189 ? -11.322 8.140 0.676 1.00 76.06 189 VAL A CA 1
ATOM 1498 C C . VAL A 1 189 ? -10.956 9.075 -0.480 1.00 76.06 189 VAL A C 1
ATOM 1500 O O . VAL A 1 189 ? -11.814 9.386 -1.308 1.00 76.06 189 VAL A O 1
ATOM 1503 N N . ILE A 1 190 ? -9.689 9.492 -0.570 1.00 77.56 190 ILE A N 1
ATOM 1504 C CA . ILE A 1 190 ? -9.186 10.383 -1.626 1.00 77.56 190 ILE A CA 1
ATOM 1505 C C . ILE A 1 190 ? -9.331 9.713 -2.992 1.00 77.56 190 ILE A C 1
ATOM 1507 O O . ILE A 1 190 ? -9.979 10.253 -3.888 1.00 77.56 190 ILE A O 1
ATOM 1511 N N . GLU A 1 191 ? -8.777 8.511 -3.138 1.00 80.00 191 GLU A N 1
ATOM 1512 C CA . GLU A 1 191 ? -8.807 7.779 -4.404 1.00 80.00 191 GLU A CA 1
ATOM 1513 C C . GLU A 1 191 ? -10.234 7.336 -4.755 1.00 80.00 191 GLU A C 1
ATOM 1515 O O . GLU A 1 191 ? -10.643 7.415 -5.910 1.00 80.00 191 GLU A O 1
ATOM 1520 N N . GLY A 1 192 ? -11.040 6.941 -3.765 1.00 71.19 192 GLY A N 1
ATOM 1521 C CA . GLY A 1 192 ? -12.454 6.616 -3.953 1.00 71.19 192 GLY A CA 1
ATOM 1522 C C . GLY A 1 192 ? -13.274 7.801 -4.471 1.00 71.19 192 GLY A C 1
ATOM 1523 O O . GLY A 1 192 ? -14.107 7.626 -5.360 1.00 71.19 192 GLY A O 1
ATOM 1524 N N . SER A 1 193 ? -12.999 9.009 -3.971 1.00 69.94 193 SER A N 1
ATOM 1525 C CA . SER A 1 193 ? -13.643 10.246 -4.431 1.00 69.94 193 SER A CA 1
ATOM 1526 C C . SER A 1 193 ? -13.187 10.637 -5.838 1.00 69.94 193 SER A C 1
ATOM 1528 O O . SER A 1 193 ? -14.015 10.997 -6.674 1.00 69.94 193 SER A O 1
ATOM 1530 N N . GLN A 1 194 ? -11.890 10.516 -6.137 1.00 71.25 194 GLN A N 1
ATOM 1531 C CA . GLN A 1 194 ? -11.354 10.814 -7.468 1.00 71.25 194 GLN A CA 1
ATOM 1532 C C . GLN A 1 194 ? -11.904 9.854 -8.529 1.00 71.25 194 GLN A C 1
ATOM 1534 O O . GLN A 1 194 ? -12.306 10.291 -9.604 1.00 71.25 194 GLN A O 1
ATOM 1539 N N . LEU A 1 195 ? -12.020 8.562 -8.201 1.00 67.62 195 LEU A N 1
ATOM 1540 C CA . LEU A 1 195 ? -12.669 7.571 -9.063 1.00 67.62 195 LEU A CA 1
ATOM 1541 C C . LEU A 1 195 ? -14.122 7.941 -9.391 1.00 67.62 195 LEU A C 1
ATOM 1543 O O . LEU A 1 195 ? -14.614 7.574 -10.457 1.00 67.62 195 LEU A O 1
ATOM 1547 N N . ALA A 1 196 ? -14.805 8.665 -8.500 1.00 63.12 196 ALA A N 1
ATOM 1548 C CA . ALA A 1 196 ? -16.159 9.133 -8.751 1.00 63.12 196 ALA A CA 1
ATOM 1549 C C . ALA A 1 196 ? -16.252 10.326 -9.691 1.00 63.12 196 ALA A C 1
ATOM 1551 O O . ALA A 1 196 ? -17.187 10.407 -10.489 1.00 63.12 196 ALA A O 1
ATOM 1552 N N . ILE A 1 197 ? -15.275 11.223 -9.616 1.00 63.69 197 ILE A N 1
ATOM 1553 C CA . ILE A 1 197 ? -15.174 12.382 -10.499 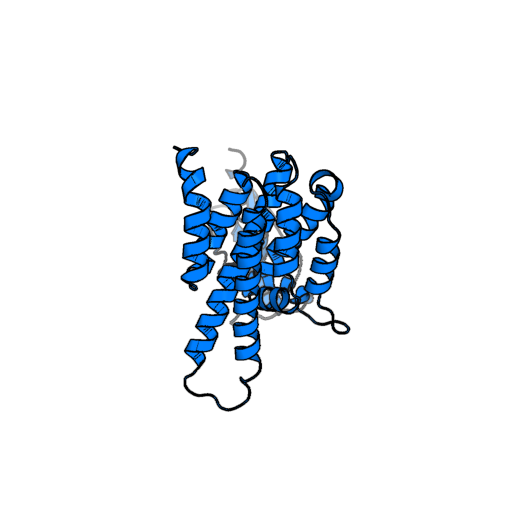1.00 63.69 197 ILE A CA 1
ATOM 1554 C C . ILE A 1 197 ? -14.782 11.928 -11.911 1.00 63.69 197 ILE A C 1
ATOM 1556 O O . ILE A 1 197 ? -15.437 12.323 -12.876 1.00 63.69 197 ILE A O 1
ATOM 1560 N N . ASP A 1 198 ? -13.786 11.045 -12.028 1.00 63.62 198 ASP A N 1
ATOM 1561 C CA . ASP A 1 198 ? -13.299 10.528 -13.314 1.00 63.62 198 ASP A CA 1
ATOM 1562 C C . ASP A 1 198 ? -14.417 9.820 -14.112 1.00 63.62 198 ASP A C 1
ATOM 1564 O O . ASP A 1 198 ? -14.533 10.009 -15.322 1.00 63.62 198 ASP A O 1
ATOM 1568 N N . ASP A 1 199 ? -15.291 9.049 -13.450 1.00 56.59 199 ASP A N 1
ATOM 1569 C CA . ASP A 1 199 ? -16.410 8.359 -14.114 1.00 56.59 199 ASP A CA 1
ATOM 1570 C C . ASP A 1 199 ? -17.565 9.315 -14.509 1.00 56.59 199 ASP A C 1
ATOM 1572 O O . ASP A 1 199 ? -18.319 9.000 -15.435 1.00 56.59 199 ASP A O 1
ATOM 1576 N N . MET A 1 200 ? -17.710 10.486 -13.865 1.00 55.06 200 MET A N 1
ATOM 1577 C CA . MET A 1 200 ? -18.684 11.516 -14.275 1.00 55.06 200 MET A CA 1
ATOM 1578 C C . MET A 1 200 ? -18.233 12.291 -15.522 1.00 55.06 200 MET A C 1
ATOM 1580 O O . MET A 1 200 ? -19.075 12.636 -16.353 1.00 55.06 200 MET A O 1
ATOM 1584 N N . ASP A 1 201 ? -16.929 12.528 -15.688 1.00 48.25 201 ASP A N 1
ATOM 1585 C CA . ASP A 1 201 ? -16.368 13.268 -16.833 1.00 48.25 201 ASP A CA 1
ATOM 1586 C C . ASP A 1 201 ? -16.363 12.430 -18.134 1.00 48.25 201 ASP A C 1
ATOM 1588 O O . ASP A 1 201 ? -16.456 12.954 -19.243 1.00 48.25 201 ASP A O 1
ATOM 1592 N N . ILE A 1 202 ? -16.387 11.094 -18.021 1.00 50.38 202 ILE A N 1
ATOM 1593 C CA . ILE A 1 202 ? -16.519 10.155 -19.158 1.00 50.38 202 ILE A CA 1
ATOM 1594 C C . ILE A 1 202 ? -17.980 10.070 -19.680 1.00 50.38 202 ILE A C 1
ATOM 1596 O O . ILE A 1 202 ? -18.275 9.378 -20.657 1.00 50.38 202 ILE A O 1
ATOM 1600 N N . GLY A 1 203 ? -18.920 10.812 -19.081 1.00 44.84 203 GLY A N 1
ATOM 1601 C CA . GLY A 1 203 ? -20.348 10.830 -19.425 1.00 44.84 203 GLY A CA 1
ATOM 1602 C C . GLY A 1 203 ? -20.730 11.436 -20.786 1.00 44.84 203 GLY A C 1
ATOM 1603 O O . GLY A 1 203 ? -21.920 11.473 -21.106 1.00 44.84 203 GLY A O 1
ATOM 1604 N N . ILE A 1 204 ? -19.770 11.877 -21.605 1.00 44.88 204 ILE A N 1
ATOM 1605 C CA . ILE A 1 204 ? -20.010 12.336 -22.981 1.00 44.88 204 ILE A CA 1
ATOM 1606 C C . ILE A 1 204 ? -19.518 11.242 -23.956 1.00 44.88 204 ILE A C 1
ATOM 1608 O O . ILE A 1 204 ? -18.325 11.072 -24.178 1.00 44.88 204 ILE A O 1
ATOM 1612 N N . ASP A 1 205 ? -20.469 10.497 -24.534 1.00 39.03 205 ASP A N 1
ATOM 1613 C CA . ASP A 1 205 ? -20.345 9.644 -25.738 1.00 39.03 205 ASP A CA 1
ATOM 1614 C C . ASP A 1 205 ? -19.778 8.202 -25.670 1.00 39.03 205 ASP A C 1
ATOM 1616 O O . ASP A 1 205 ? -18.987 7.818 -26.534 1.00 39.03 205 ASP A O 1
ATOM 1620 N N . LYS A 1 206 ? -20.290 7.298 -24.809 1.00 35.16 206 LYS A N 1
ATOM 1621 C CA . LYS A 1 206 ? -20.303 5.843 -25.145 1.00 35.16 206 LYS A CA 1
ATOM 1622 C C . LYS A 1 206 ? -21.577 5.097 -24.704 1.00 35.16 206 LYS A C 1
ATOM 1624 O O . LYS A 1 206 ? -21.925 5.135 -23.524 1.00 35.16 206 LYS A O 1
ATOM 1629 N N . PRO A 1 207 ? -22.259 4.351 -25.603 1.00 33.62 207 PRO A N 1
ATOM 1630 C CA . PRO A 1 207 ? -23.468 3.617 -25.254 1.00 33.62 207 PRO A CA 1
ATOM 1631 C C . PRO A 1 207 ? -23.166 2.250 -24.605 1.00 33.62 207 PRO A C 1
ATOM 1633 O O . PRO A 1 207 ? -22.361 1.462 -25.091 1.00 33.62 207 PRO A O 1
ATOM 1636 N N . ALA A 1 208 ? -23.912 1.963 -23.534 1.00 39.03 208 ALA A N 1
ATOM 1637 C CA . ALA A 1 208 ? -24.444 0.646 -23.160 1.00 39.03 208 ALA A CA 1
ATOM 1638 C C . ALA A 1 208 ? -23.498 -0.516 -22.755 1.00 39.03 208 ALA A C 1
ATOM 1640 O O . ALA A 1 208 ? -23.848 -1.677 -22.963 1.00 39.03 208 ALA A O 1
ATOM 1641 N N . GLN A 1 209 ? -22.383 -0.247 -22.061 1.00 39.56 209 GLN A N 1
ATOM 1642 C CA . GLN A 1 209 ? -21.760 -1.224 -21.130 1.00 39.56 209 GLN A CA 1
ATOM 1643 C C . GLN A 1 209 ? -21.419 -0.639 -19.735 1.00 39.56 209 GLN A C 1
ATOM 1645 O O . GLN A 1 209 ? -20.912 -1.343 -18.865 1.00 39.56 209 GLN A O 1
ATOM 1650 N N . SER A 1 210 ? -21.750 0.631 -19.476 1.00 38.03 210 SER A N 1
ATOM 1651 C CA . SER A 1 210 ? -21.337 1.410 -18.293 1.00 38.03 210 SER A CA 1
ATOM 1652 C C . SER A 1 210 ? -22.224 1.266 -17.045 1.00 38.03 210 SER A C 1
ATOM 1654 O O . SER A 1 210 ? -21.932 1.869 -16.014 1.00 38.03 210 SER A O 1
ATOM 1656 N N . SER A 1 211 ? -23.279 0.442 -17.067 1.00 40.19 211 SER A N 1
ATOM 1657 C CA . SER A 1 211 ? -24.246 0.373 -15.955 1.00 40.19 211 SER A CA 1
ATOM 1658 C C . SER A 1 211 ? -23.706 -0.249 -14.662 1.00 40.19 211 SER A C 1
ATOM 1660 O O . SER A 1 211 ? -24.372 -0.147 -13.634 1.00 40.19 211 SER A O 1
ATOM 1662 N N . ASN A 1 212 ? -22.546 -0.913 -14.701 1.00 45.12 212 ASN A N 1
ATOM 1663 C CA . ASN A 1 212 ? -21.923 -1.521 -13.520 1.00 45.12 212 ASN A CA 1
ATOM 1664 C C . ASN A 1 212 ? -20.822 -0.640 -12.906 1.00 45.12 212 ASN A C 1
ATOM 1666 O O . ASN A 1 212 ? -20.647 -0.685 -11.695 1.00 45.12 212 ASN A O 1
ATOM 1670 N N . SER A 1 213 ? -20.119 0.186 -13.692 1.00 39.97 213 SER A N 1
ATOM 1671 C CA . SER A 1 213 ? -19.021 1.029 -13.179 1.00 39.97 213 SER A CA 1
ATOM 1672 C C . SER A 1 213 ? -19.550 2.192 -12.335 1.00 39.97 213 SER A C 1
ATOM 1674 O O . SER A 1 213 ? -19.149 2.348 -11.185 1.00 39.97 213 SER A O 1
ATOM 1676 N N . VAL A 1 214 ? -20.577 2.891 -12.838 1.00 40.56 214 VAL A N 1
ATOM 1677 C CA . VAL A 1 214 ? -21.237 4.003 -12.129 1.00 40.56 214 VAL A CA 1
ATOM 1678 C C . VAL A 1 214 ? -21.884 3.534 -10.819 1.00 40.56 214 VAL A C 1
ATOM 1680 O O . VAL A 1 214 ? -21.779 4.211 -9.803 1.00 40.56 214 VAL A O 1
ATOM 1683 N N . LYS A 1 215 ? -22.486 2.334 -10.801 1.00 49.50 215 LYS A N 1
ATOM 1684 C CA . LYS A 1 215 ? -23.053 1.742 -9.575 1.00 49.50 215 LYS A CA 1
ATOM 1685 C C . LYS A 1 215 ? -21.980 1.389 -8.553 1.00 49.50 215 LYS A C 1
ATOM 1687 O O . LYS A 1 215 ? -22.199 1.582 -7.363 1.00 49.50 215 LYS A O 1
ATOM 1692 N N . ASN A 1 216 ? -20.839 0.863 -9.000 1.00 49.69 216 ASN A N 1
ATOM 1693 C CA . ASN A 1 216 ? -19.743 0.513 -8.101 1.00 49.69 216 ASN A CA 1
ATOM 1694 C C . ASN A 1 216 ? -19.164 1.764 -7.435 1.00 49.69 216 ASN A C 1
ATOM 1696 O O . ASN A 1 216 ? -18.864 1.720 -6.252 1.00 49.69 216 ASN A O 1
ATOM 1700 N N . VAL A 1 217 ? -19.069 2.872 -8.169 1.00 46.50 217 VAL A N 1
ATOM 1701 C CA . VAL A 1 217 ? -18.560 4.162 -7.691 1.00 46.50 217 VAL A CA 1
ATOM 1702 C C . VAL A 1 217 ? -19.516 4.868 -6.723 1.00 46.50 217 VAL A C 1
ATOM 1704 O O . VAL A 1 217 ? -19.075 5.318 -5.669 1.00 46.50 217 VAL A O 1
ATOM 1707 N N . THR A 1 218 ? -20.821 4.931 -7.011 1.00 53.16 218 THR A N 1
ATOM 1708 C CA . THR A 1 218 ? -21.786 5.485 -6.041 1.00 53.16 218 THR A CA 1
ATOM 1709 C C . THR A 1 218 ? -21.829 4.629 -4.779 1.00 53.16 218 THR A C 1
ATOM 1711 O O . THR A 1 218 ? -21.765 5.159 -3.683 1.00 53.16 218 THR A O 1
ATOM 1714 N N . THR A 1 219 ? -21.777 3.300 -4.928 1.00 58.66 219 THR A N 1
ATOM 1715 C CA . THR A 1 219 ? -21.652 2.371 -3.792 1.00 58.66 219 THR A CA 1
ATOM 1716 C C . THR A 1 219 ? -20.346 2.586 -3.017 1.00 58.66 219 THR A C 1
ATOM 1718 O O . THR A 1 219 ? -20.305 2.343 -1.814 1.00 58.66 219 THR A O 1
ATOM 1721 N N . VAL A 1 220 ? -19.269 3.015 -3.685 1.00 53.69 220 VAL A N 1
ATOM 1722 C CA . VAL A 1 220 ? -17.987 3.319 -3.040 1.00 53.69 220 VAL A CA 1
ATOM 1723 C C . VAL A 1 220 ? -18.098 4.559 -2.166 1.00 53.69 220 VAL A C 1
ATOM 1725 O O . VAL A 1 220 ? -17.741 4.493 -0.993 1.00 53.69 220 VAL A O 1
ATOM 1728 N N . LEU A 1 221 ? -18.638 5.649 -2.712 1.00 59.31 221 LEU A N 1
ATOM 1729 C CA . LEU A 1 221 ? -18.900 6.874 -1.959 1.00 59.31 221 LEU A CA 1
ATOM 1730 C C . LEU A 1 221 ? -19.882 6.628 -0.813 1.00 59.31 221 LEU A C 1
ATOM 1732 O O . LEU A 1 221 ? -19.576 7.000 0.310 1.00 59.31 221 LEU A O 1
ATOM 1736 N N . ASP A 1 222 ? -20.992 5.928 -1.058 1.00 65.19 222 ASP A N 1
ATOM 1737 C CA . ASP A 1 222 ? -21.990 5.616 -0.029 1.00 65.19 222 ASP A CA 1
ATOM 1738 C C . ASP A 1 222 ? -21.368 4.826 1.132 1.00 65.19 222 ASP A C 1
ATOM 1740 O O . ASP A 1 222 ? -21.624 5.114 2.296 1.00 65.19 222 ASP A O 1
ATOM 1744 N N . LYS A 1 223 ? -20.502 3.845 0.841 1.00 62.50 223 LYS A N 1
ATOM 1745 C CA . LYS A 1 223 ? -19.784 3.084 1.878 1.00 62.50 223 LYS A CA 1
ATOM 1746 C C . LYS A 1 223 ? -18.764 3.934 2.625 1.00 62.50 223 LYS A C 1
ATOM 1748 O O . LYS A 1 223 ? -18.642 3.799 3.835 1.00 62.50 223 LYS A O 1
ATOM 1753 N N . VAL A 1 224 ? -18.039 4.806 1.927 1.00 59.31 224 VAL A N 1
ATOM 1754 C CA . VAL A 1 224 ? -17.073 5.716 2.556 1.00 59.31 224 VAL A CA 1
ATOM 1755 C C . VAL A 1 224 ? -17.782 6.726 3.459 1.00 59.31 224 VAL A C 1
ATOM 1757 O O . VAL A 1 224 ? -17.362 6.911 4.598 1.00 59.31 224 VAL A O 1
ATOM 1760 N N . VAL A 1 225 ? -18.880 7.321 2.993 1.00 65.12 225 VAL A N 1
ATOM 1761 C CA . VAL A 1 225 ? -19.721 8.236 3.774 1.00 65.12 225 VAL A CA 1
ATOM 1762 C C . VAL A 1 225 ? -20.296 7.511 4.988 1.00 65.12 225 VAL A C 1
ATOM 1764 O O . VAL A 1 225 ? -20.093 7.981 6.101 1.00 65.12 225 VAL A O 1
ATOM 1767 N N . ASN A 1 226 ? -20.885 6.323 4.814 1.00 65.69 226 ASN A N 1
ATOM 1768 C CA . ASN A 1 226 ? -21.403 5.518 5.925 1.00 65.69 226 ASN A CA 1
ATOM 1769 C C . ASN A 1 226 ? -20.321 5.176 6.961 1.00 65.69 226 ASN A C 1
ATOM 1771 O O . ASN A 1 226 ? -20.582 5.236 8.159 1.00 65.69 226 ASN A O 1
ATOM 1775 N N . ALA A 1 227 ? -19.108 4.828 6.527 1.00 61.00 227 ALA A N 1
ATOM 1776 C CA . ALA A 1 227 ? -17.997 4.542 7.431 1.00 61.00 227 ALA A CA 1
ATOM 1777 C C . ALA A 1 227 ? -17.589 5.796 8.226 1.00 61.00 227 ALA A C 1
ATOM 1779 O O . ALA A 1 227 ? -17.347 5.730 9.430 1.00 61.00 227 ALA A O 1
ATOM 1780 N N . CYS A 1 228 ? -17.587 6.963 7.583 1.00 60.56 228 CYS A N 1
ATOM 1781 C CA . CYS A 1 228 ? -17.307 8.235 8.239 1.00 60.56 228 CYS A CA 1
ATOM 1782 C C . CYS A 1 228 ? -18.445 8.677 9.187 1.00 60.56 228 CYS A C 1
ATOM 1784 O O . CYS A 1 228 ? -18.174 9.206 10.264 1.00 60.56 228 CYS A O 1
ATOM 1786 N N . GLU A 1 229 ? -19.710 8.427 8.845 1.00 65.00 229 GLU A N 1
ATOM 1787 C CA . GLU A 1 229 ? -20.858 8.657 9.733 1.00 65.00 229 GLU A CA 1
ATOM 1788 C C . GLU A 1 229 ? -20.812 7.752 10.965 1.00 65.00 229 GLU A C 1
ATOM 1790 O O . GLU A 1 229 ? -20.961 8.237 12.086 1.00 65.00 229 GLU A O 1
ATOM 1795 N N . GLN A 1 230 ? -20.522 6.460 10.776 1.00 64.25 230 GLN A N 1
ATOM 1796 C CA . GLN A 1 230 ? -20.285 5.519 11.872 1.00 64.25 230 GLN A CA 1
ATOM 1797 C C . GLN A 1 230 ? -19.148 6.004 12.770 1.00 64.25 230 GLN A C 1
ATOM 1799 O O . GLN A 1 230 ? -19.249 5.887 13.994 1.00 64.25 230 GLN A O 1
ATOM 1804 N N . MET A 1 231 ? -18.108 6.623 12.192 1.00 61.84 231 MET A N 1
ATOM 1805 C CA . MET A 1 231 ? -17.048 7.225 12.991 1.00 61.84 231 MET A CA 1
ATOM 1806 C C . MET A 1 231 ? -17.530 8.383 13.866 1.00 61.84 231 MET A C 1
ATOM 1808 O O . MET A 1 231 ? -17.208 8.449 15.055 1.00 61.84 231 MET A O 1
ATOM 1812 N N . VAL A 1 232 ? -18.312 9.293 13.290 1.00 63.44 232 VAL A N 1
ATOM 1813 C CA . VAL A 1 232 ? -18.863 10.452 14.004 1.00 63.44 232 VAL A CA 1
ATOM 1814 C C . VAL A 1 232 ? -19.860 10.016 15.084 1.00 63.44 232 VAL A C 1
ATOM 1816 O O . VAL A 1 232 ? -19.840 10.555 16.192 1.00 63.44 232 VAL A O 1
ATOM 1819 N N . ASP A 1 233 ? -20.708 9.027 14.801 1.00 63.91 233 ASP A N 1
ATOM 1820 C CA . ASP A 1 233 ? -21.703 8.516 15.745 1.00 63.91 233 ASP A CA 1
ATOM 1821 C C . ASP A 1 233 ? -21.077 7.727 16.899 1.00 63.91 233 ASP A C 1
ATOM 1823 O O . ASP A 1 233 ? -21.472 7.914 18.053 1.00 63.91 233 ASP A O 1
ATOM 1827 N N . ALA A 1 234 ? -20.051 6.914 16.637 1.00 56.09 234 ALA A N 1
ATOM 1828 C CA . ALA A 1 234 ? -19.317 6.217 17.690 1.00 56.09 234 ALA A CA 1
ATOM 1829 C C . ALA A 1 234 ? -18.682 7.206 18.687 1.00 56.09 234 ALA A C 1
ATOM 1831 O O . ALA A 1 234 ? -18.769 7.009 19.905 1.00 56.09 234 ALA A O 1
ATOM 1832 N N . CYS A 1 235 ? -18.146 8.327 18.194 1.00 53.41 235 CYS A N 1
ATOM 1833 C CA . CYS A 1 235 ? -17.559 9.378 19.027 1.00 53.41 235 CYS A CA 1
ATOM 1834 C C . CYS A 1 235 ? -18.564 10.212 19.837 1.00 53.41 235 CYS A C 1
ATOM 1836 O O . CYS A 1 235 ? -18.146 10.879 20.781 1.00 53.41 235 CYS A O 1
ATOM 1838 N N . LYS A 1 236 ? -19.873 10.143 19.552 1.00 56.31 236 LYS A N 1
ATOM 1839 C CA . LYS A 1 236 ? -20.921 10.731 20.414 1.00 56.31 236 LYS A CA 1
ATOM 1840 C C . LYS A 1 236 ? -21.119 9.965 21.721 1.00 56.31 236 LYS A C 1
ATOM 1842 O O . LYS A 1 236 ? -21.614 10.533 22.692 1.00 56.31 236 LYS A O 1
ATOM 1847 N N . SER A 1 237 ? -20.780 8.675 21.744 1.00 51.84 237 SER A N 1
ATOM 1848 C CA . SER A 1 237 ? -21.102 7.773 22.860 1.00 51.84 237 SER A CA 1
ATOM 1849 C C . SER A 1 237 ? -20.000 7.649 23.920 1.00 51.84 237 SER A C 1
ATOM 1851 O O . SER A 1 237 ? -20.248 7.119 25.003 1.00 51.84 237 SER A O 1
ATOM 1853 N N . VAL A 1 238 ? -18.800 8.168 23.648 1.00 46.47 238 VAL A N 1
ATOM 1854 C CA . VAL A 1 238 ? -17.624 8.058 24.520 1.00 46.47 238 VAL A CA 1
ATOM 1855 C C . VAL A 1 238 ? -16.966 9.429 24.627 1.00 46.47 238 VAL A C 1
ATOM 1857 O O . VAL A 1 238 ? -16.862 10.137 23.631 1.00 46.47 238 VAL A O 1
ATOM 1860 N N . HIS A 1 239 ? -16.526 9.813 25.829 1.00 50.91 239 HIS A N 1
ATOM 1861 C CA . HIS A 1 239 ? -15.681 10.988 26.056 1.00 50.91 239 HIS A CA 1
ATOM 1862 C C . HIS A 1 239 ? -14.561 11.037 25.005 1.00 50.91 239 HIS A C 1
ATOM 1864 O O . HIS A 1 239 ? -13.652 10.210 25.050 1.00 50.91 239 HIS A O 1
ATOM 1870 N N . SER A 1 240 ? -14.667 11.947 24.031 1.00 55.38 240 SER A N 1
ATOM 1871 C CA . SER A 1 240 ? -13.812 11.924 22.844 1.00 55.38 240 SER A CA 1
ATOM 1872 C C . SER A 1 240 ? -12.351 12.105 23.251 1.00 55.38 240 SER A C 1
ATOM 1874 O O . SER A 1 240 ? -11.984 13.138 23.811 1.00 55.38 240 SER A O 1
ATOM 1876 N N . THR A 1 241 ? -11.510 11.102 22.994 1.00 60.75 241 THR A N 1
ATOM 1877 C CA . THR A 1 241 ? -10.075 11.206 23.281 1.00 60.75 241 THR A CA 1
ATOM 1878 C C . THR A 1 241 ? -9.403 12.113 22.242 1.00 60.75 241 THR A C 1
ATOM 1880 O O . THR A 1 241 ? -9.852 12.157 21.093 1.00 60.75 241 THR A O 1
ATOM 1883 N N . PRO A 1 242 ? -8.309 12.826 22.573 1.00 63.69 242 PRO A N 1
ATOM 1884 C CA . PRO A 1 242 ? -7.596 13.663 21.603 1.00 63.69 242 PRO A CA 1
ATOM 1885 C C . PRO A 1 242 ? -7.224 12.916 20.312 1.00 63.69 242 PRO A C 1
ATOM 1887 O O . PRO A 1 242 ? -7.346 13.472 19.225 1.00 63.69 242 PRO A O 1
ATOM 1890 N N . SER A 1 243 ? -6.868 11.630 20.403 1.00 61.88 243 SER A N 1
ATOM 1891 C CA . SER A 1 243 ? -6.565 10.787 19.240 1.00 61.88 243 SER A CA 1
ATOM 1892 C C . SER A 1 243 ? -7.789 10.510 18.358 1.00 61.88 243 SER A C 1
ATOM 1894 O O . SER A 1 243 ? -7.668 10.517 17.136 1.00 61.88 243 SER A O 1
ATOM 1896 N N . GLN A 1 244 ? -8.980 10.329 18.943 1.00 63.16 244 GLN A N 1
ATOM 1897 C CA . GLN A 1 244 ? -10.236 10.208 18.187 1.00 63.16 244 GLN A CA 1
ATOM 1898 C C . GLN A 1 244 ? -10.595 11.519 17.475 1.00 63.16 244 GLN A C 1
ATOM 1900 O O . GLN A 1 244 ? -11.026 11.500 16.325 1.00 63.16 244 GLN A O 1
ATOM 1905 N N . ILE A 1 245 ? -10.358 12.662 18.128 1.00 63.59 245 ILE A N 1
ATOM 1906 C CA . ILE A 1 245 ? -10.555 13.992 17.536 1.00 63.59 245 ILE A CA 1
ATOM 1907 C C . ILE A 1 245 ? -9.596 14.198 16.353 1.00 63.59 245 ILE A C 1
ATOM 1909 O O . ILE A 1 245 ? -10.013 14.680 15.301 1.00 63.59 245 ILE A O 1
ATOM 1913 N N . VAL A 1 246 ? -8.329 13.788 16.478 1.00 65.38 246 VAL A N 1
ATOM 1914 C CA . VAL A 1 246 ? -7.345 13.866 15.384 1.00 65.38 246 VAL A CA 1
ATOM 1915 C C . VAL A 1 246 ? -7.735 12.948 14.224 1.00 65.38 246 VAL A C 1
ATOM 1917 O O . VAL A 1 246 ? -7.768 13.405 13.084 1.00 65.38 246 VAL A O 1
ATOM 1920 N N . ALA A 1 247 ? -8.099 11.693 14.499 1.00 64.56 247 ALA A N 1
ATOM 1921 C CA . ALA A 1 247 ? -8.533 10.748 13.471 1.00 64.56 247 ALA A CA 1
ATOM 1922 C C . ALA A 1 247 ? -9.754 11.267 12.697 1.00 64.56 247 ALA A C 1
ATOM 1924 O O . ALA A 1 247 ? -9.752 11.282 11.468 1.00 64.56 247 ALA A O 1
ATOM 1925 N N . ILE A 1 248 ? -10.769 11.770 13.409 1.00 62.88 248 ILE A N 1
ATOM 1926 C CA . ILE A 1 248 ? -11.950 12.349 12.771 1.00 62.88 248 ILE A CA 1
ATOM 1927 C C . ILE A 1 248 ? -11.589 13.624 12.017 1.00 62.88 248 ILE A C 1
ATOM 1929 O O . ILE A 1 248 ? -11.961 13.735 10.861 1.00 62.88 248 ILE A O 1
ATOM 1933 N N . SER A 1 249 ? -10.849 14.568 12.600 1.00 64.06 249 SER A N 1
ATOM 1934 C CA . SER A 1 249 ? -10.519 15.837 11.924 1.00 64.06 249 SER A CA 1
ATOM 1935 C C . SER A 1 249 ? -9.724 15.661 10.629 1.00 64.06 249 SER A C 1
ATOM 1937 O O . SER A 1 249 ? -9.831 16.504 9.742 1.00 64.06 249 SER A O 1
ATOM 1939 N N . ARG A 1 250 ? -8.970 14.566 10.488 1.00 66.06 250 ARG A N 1
ATOM 1940 C CA . ARG A 1 250 ? -8.306 14.212 9.229 1.00 66.06 250 ARG A CA 1
ATOM 1941 C C . ARG A 1 250 ? -9.266 13.644 8.180 1.00 66.06 250 ARG A C 1
ATOM 1943 O O . ARG A 1 250 ? -9.063 13.881 6.996 1.00 66.06 250 ARG A O 1
ATOM 1950 N N . ILE A 1 251 ? -10.328 12.954 8.597 1.00 63.88 251 ILE A N 1
ATOM 1951 C CA . ILE A 1 251 ? -11.301 12.305 7.698 1.00 63.88 251 ILE A CA 1
ATOM 1952 C C . ILE A 1 251 ? -12.517 13.216 7.391 1.00 63.88 251 ILE A C 1
ATOM 1954 O O . ILE A 1 251 ? -13.128 13.133 6.328 1.00 63.88 251 ILE A O 1
ATOM 1958 N N . LEU A 1 252 ? -12.838 14.157 8.278 1.00 60.44 252 LEU A N 1
ATOM 1959 C CA . LEU A 1 252 ? -13.981 15.080 8.214 1.00 60.44 252 LEU A CA 1
ATOM 1960 C C . LEU A 1 252 ? -14.015 16.000 6.976 1.00 60.44 252 LEU A C 1
ATOM 1962 O O . LEU A 1 252 ? -15.104 16.197 6.441 1.00 60.44 252 LEU A O 1
ATOM 1966 N N . PRO A 1 253 ? -12.888 16.515 6.439 1.00 61.34 253 PRO A N 1
ATOM 1967 C CA . PRO A 1 253 ? -12.893 17.280 5.188 1.00 61.34 253 PRO A CA 1
ATOM 1968 C C . PRO A 1 253 ? -13.489 16.508 4.007 1.00 61.34 253 PRO A C 1
ATOM 1970 O O . PRO A 1 253 ? -13.954 17.113 3.046 1.00 61.34 253 PRO A O 1
ATOM 1973 N N . PHE A 1 254 ? -13.502 15.177 4.086 1.00 54.12 254 PHE A N 1
ATOM 1974 C CA . PHE A 1 254 ? -14.037 14.307 3.048 1.00 54.12 254 PHE A CA 1
ATOM 1975 C C . PHE A 1 254 ? -15.515 13.947 3.260 1.00 54.12 254 PHE A C 1
ATOM 1977 O O . PHE A 1 254 ? -16.182 13.530 2.318 1.00 54.12 254 PHE A O 1
ATOM 1984 N N . LEU A 1 255 ? -16.053 14.190 4.462 1.00 52.47 255 LEU A N 1
ATOM 1985 C CA . LEU A 1 255 ? -17.494 14.219 4.732 1.00 52.47 255 LEU A CA 1
ATOM 1986 C C . LEU A 1 255 ? -18.159 15.511 4.243 1.00 52.47 255 LEU A C 1
ATOM 1988 O O . LEU A 1 255 ? -19.374 15.540 4.094 1.00 52.47 255 LEU A O 1
ATOM 1992 N N . ALA A 1 256 ? -17.389 16.573 3.975 1.00 47.56 256 ALA A N 1
ATOM 1993 C CA . ALA A 1 256 ? -17.888 17.914 3.643 1.00 47.56 256 ALA A CA 1
ATOM 1994 C C . ALA A 1 256 ? -18.658 18.018 2.303 1.00 47.56 256 ALA A C 1
ATOM 1996 O O . ALA A 1 256 ? -19.120 19.096 1.927 1.00 47.56 256 ALA A O 1
ATOM 1997 N N . GLY A 1 257 ? -18.831 16.906 1.578 1.00 48.62 257 GLY A N 1
ATOM 1998 C CA . GLY A 1 257 ? -19.842 16.789 0.521 1.00 48.62 257 GLY A CA 1
ATOM 1999 C C . GLY A 1 257 ? -21.277 16.701 1.063 1.00 48.62 257 GLY A C 1
ATOM 2000 O O . GLY A 1 257 ? -22.221 17.037 0.348 1.00 48.62 257 GLY A O 1
ATOM 2001 N N . ASP A 1 258 ? -21.438 16.313 2.330 1.00 52.62 258 ASP A N 1
ATOM 2002 C CA . ASP A 1 258 ? -22.704 16.224 3.046 1.00 52.62 258 ASP A CA 1
ATOM 2003 C C . ASP A 1 258 ? -22.737 17.240 4.203 1.00 52.62 258 ASP A C 1
ATOM 2005 O O . ASP A 1 258 ? -22.163 17.049 5.281 1.00 52.62 258 ASP A O 1
ATOM 2009 N N . ARG A 1 259 ? -23.437 18.360 3.969 1.00 50.19 259 ARG A N 1
ATOM 2010 C CA . ARG A 1 259 ? -23.615 19.450 4.948 1.00 50.19 259 ARG A CA 1
ATOM 2011 C C . ARG A 1 259 ? -24.215 18.975 6.271 1.00 50.19 259 ARG A C 1
ATOM 2013 O O . ARG A 1 259 ? -24.055 19.660 7.280 1.00 50.19 259 ARG A O 1
ATOM 2020 N N . GLU A 1 260 ? -24.933 17.853 6.282 1.00 48.38 260 GLU A N 1
ATOM 2021 C CA . GLU A 1 260 ? -25.546 17.321 7.495 1.00 48.38 260 GLU A CA 1
ATOM 2022 C C . GLU A 1 260 ? -24.516 16.615 8.394 1.00 48.38 260 GLU A C 1
ATOM 2024 O O . GLU A 1 260 ? -24.549 16.775 9.620 1.00 48.38 260 GLU A O 1
ATOM 2029 N N . ALA A 1 261 ? -23.556 15.902 7.797 1.00 48.44 261 ALA A N 1
ATOM 2030 C CA . ALA A 1 261 ? -22.445 15.271 8.508 1.00 48.44 261 ALA A CA 1
ATOM 2031 C C . ALA A 1 261 ? -21.450 16.316 9.046 1.00 48.44 261 ALA A C 1
ATOM 2033 O O . ALA A 1 261 ? -21.006 16.216 10.193 1.00 48.44 261 ALA A O 1
ATOM 2034 N N . GLU A 1 262 ? -21.172 17.368 8.268 1.00 50.69 262 GLU A N 1
ATOM 2035 C CA . GLU A 1 262 ? -20.332 18.501 8.682 1.00 50.69 262 GLU A CA 1
ATOM 2036 C C . GLU A 1 262 ? -20.935 19.252 9.883 1.00 50.69 262 GLU A C 1
ATOM 2038 O O . GLU A 1 262 ? -20.236 19.525 10.860 1.00 50.69 262 GLU A O 1
ATOM 2043 N N . ALA A 1 263 ? -22.247 19.520 9.864 1.00 53.56 263 ALA A N 1
ATOM 2044 C CA . ALA A 1 263 ? -22.944 20.174 10.972 1.00 53.56 263 ALA A CA 1
ATOM 2045 C C . ALA A 1 263 ? -22.940 19.319 12.252 1.00 53.56 263 ALA A C 1
ATOM 2047 O O . ALA A 1 263 ? -22.643 19.831 13.332 1.00 53.56 263 ALA A O 1
ATOM 2048 N N . LYS A 1 264 ? -23.196 18.006 12.138 1.00 51.84 264 LYS A N 1
ATOM 2049 C CA . LYS A 1 264 ? -23.156 17.067 13.276 1.00 51.84 264 LYS A CA 1
ATOM 2050 C C . LYS A 1 264 ? -21.756 16.935 13.870 1.00 51.84 264 LYS A C 1
ATOM 2052 O O . LYS A 1 264 ? -21.623 16.808 15.086 1.00 51.84 264 LYS A O 1
ATOM 2057 N N . ALA A 1 265 ? -20.719 16.961 13.037 1.00 51.16 265 ALA A N 1
ATOM 2058 C CA . ALA A 1 265 ? -19.345 16.902 13.504 1.00 51.16 265 ALA A CA 1
ATOM 2059 C C . ALA A 1 265 ? -18.918 18.235 14.150 1.00 51.16 265 ALA A C 1
ATOM 2061 O O . ALA A 1 265 ? -18.359 18.232 15.244 1.00 51.16 265 ALA A O 1
ATOM 2062 N N . ALA A 1 266 ? -19.266 19.383 13.560 1.00 53.28 266 ALA A N 1
ATOM 2063 C CA . ALA A 1 266 ? -19.004 20.705 14.136 1.00 53.28 266 ALA A CA 1
ATOM 2064 C C . ALA A 1 266 ? -19.684 20.917 15.507 1.00 53.28 266 ALA A C 1
ATOM 2066 O O . ALA A 1 266 ? -19.065 21.469 16.419 1.00 53.28 266 ALA A O 1
ATOM 2067 N N . GLU A 1 267 ? -20.920 20.436 15.690 1.00 55.25 267 GLU A N 1
ATOM 2068 C CA . GLU A 1 267 ? -21.604 20.444 16.994 1.00 55.25 267 GLU A CA 1
ATOM 2069 C C . GLU A 1 267 ? -20.897 19.564 18.039 1.00 55.25 267 GLU A C 1
ATOM 2071 O O . GLU A 1 267 ? -20.860 19.921 19.218 1.00 55.25 267 GLU A O 1
ATOM 2076 N N . LEU A 1 268 ? -20.280 18.455 17.614 1.00 50.81 268 LEU A N 1
ATOM 2077 C CA . LEU A 1 268 ? -19.552 17.534 18.490 1.00 50.81 268 LEU A CA 1
ATOM 2078 C C . LEU A 1 268 ? -18.235 18.126 19.018 1.00 50.81 268 LEU A C 1
ATOM 2080 O O . LEU A 1 268 ? -17.845 17.853 20.152 1.00 50.81 268 LEU A O 1
ATOM 2084 N N . PHE A 1 269 ? -17.556 18.954 18.218 1.00 51.78 269 PHE A N 1
ATOM 2085 C CA . PHE A 1 269 ? -16.266 19.559 18.578 1.00 51.78 269 PHE A CA 1
ATOM 2086 C C . PHE A 1 269 ? -16.381 20.923 19.273 1.00 51.78 269 PHE A C 1
ATOM 2088 O O . PHE A 1 269 ? -15.405 21.384 19.869 1.00 51.78 269 PHE A O 1
ATOM 2095 N N . ALA A 1 270 ? -17.558 21.557 19.265 1.00 50.03 270 ALA A N 1
ATOM 2096 C CA . ALA A 1 270 ? -17.793 22.834 19.942 1.00 50.03 270 ALA A CA 1
ATOM 2097 C C . ALA A 1 270 ? -17.453 22.844 21.458 1.00 50.03 270 ALA A C 1
ATOM 2099 O O . ALA A 1 270 ? -16.956 23.869 21.934 1.00 50.03 270 ALA A O 1
ATOM 2100 N N . PRO A 1 271 ? -17.653 21.755 22.235 1.00 47.09 271 PRO A N 1
ATOM 2101 C CA . PRO A 1 271 ? -17.259 21.707 23.647 1.00 47.09 271 PRO A CA 1
ATOM 2102 C C . PRO A 1 271 ? -15.748 21.493 23.851 1.00 47.09 271 PRO A C 1
ATOM 2104 O O . PRO A 1 271 ? -15.159 22.141 24.712 1.00 47.09 271 PRO A O 1
ATOM 2107 N N . ASN A 1 272 ? -15.111 20.639 23.038 1.00 41.69 272 ASN A N 1
ATOM 2108 C CA . ASN A 1 272 ? -13.712 20.218 23.225 1.00 41.69 272 ASN A CA 1
ATOM 2109 C C . ASN A 1 272 ? -12.686 21.178 22.591 1.00 41.69 272 ASN A C 1
ATOM 2111 O O . ASN A 1 272 ? -11.525 21.190 22.990 1.00 41.69 272 ASN A O 1
ATOM 2115 N N . ALA A 1 273 ? -13.098 22.044 21.658 1.00 39.19 273 ALA A N 1
ATOM 2116 C CA . ALA A 1 273 ? -12.236 23.094 21.102 1.00 39.19 273 ALA A CA 1
ATOM 2117 C C . ALA A 1 273 ? -11.838 24.169 22.136 1.00 39.19 273 ALA A C 1
ATOM 2119 O O . ALA A 1 273 ? -10.871 24.898 21.924 1.00 39.19 273 ALA A O 1
ATOM 2120 N N . ARG A 1 274 ? -12.559 24.271 23.264 1.00 40.12 274 ARG A N 1
ATOM 2121 C CA . ARG A 1 274 ? -12.208 25.170 24.376 1.00 40.12 274 ARG A CA 1
ATOM 2122 C C . ARG A 1 274 ? -11.115 24.628 25.298 1.00 40.12 274 ARG A C 1
ATOM 2124 O O . ARG A 1 274 ? -10.529 25.427 26.015 1.00 40.12 274 ARG A O 1
ATOM 2131 N N . GLU A 1 275 ? -10.850 23.322 25.288 1.00 36.59 275 GLU A N 1
ATOM 2132 C CA . GLU A 1 275 ? -9.796 22.698 26.109 1.00 36.59 275 GLU A CA 1
ATOM 2133 C C . GLU A 1 275 ? -8.462 22.531 25.359 1.00 36.59 275 GLU A C 1
ATOM 2135 O O . GLU A 1 275 ? -7.455 22.189 25.971 1.00 36.59 275 GLU A O 1
ATOM 2140 N N . LEU A 1 276 ? -8.437 22.798 24.048 1.00 33.72 276 LEU A N 1
ATOM 2141 C CA . LEU A 1 276 ? -7.250 22.703 23.183 1.00 33.72 276 LEU A CA 1
ATOM 2142 C C . LEU A 1 276 ? -6.625 24.070 22.824 1.00 33.72 276 LEU A C 1
ATOM 2144 O O . LEU A 1 276 ? -5.760 24.127 21.949 1.00 33.72 276 LEU A O 1
ATOM 2148 N N . ALA A 1 277 ? -7.046 25.153 23.489 1.00 31.73 277 ALA A N 1
ATOM 2149 C CA . ALA A 1 277 ? -6.434 26.488 23.420 1.00 31.73 277 ALA A CA 1
ATOM 2150 C C . ALA A 1 277 ? -5.719 26.819 24.736 1.00 31.73 277 ALA A C 1
ATOM 2152 O O . ALA A 1 277 ? -4.607 27.389 24.668 1.00 31.73 277 ALA A O 1
#

Organism: NCBI:txid151035

Foldseek 3Di:
DVVLFKFKDFPQETEDPPDDPVLCCQPPHLVVLQCVVVVPDPDDDGPVPDDCVSVDDTDMDMDTPQPPHDDPHHYDHDGDPPCPQVVQLCRVLVVLVQQLDDDPNDGVLLVLLVVLLPDQECVPCVVVLVVSLVSLVSNLSDLSSLLSCLVSLSLLSLLVNLVSLVPDPDDPSSVVSSVSSLVSLLSSLVSLVVLQVVLVVVPPDDDDPCPVSNVSSVSSLVSNLVSLLVLLVVCVVDPQDPSSVVSNVSSVVSNVVPPVSNVSNVVSCVVVVVVVD

Sequence (277 aa):
HATELIEMLVTNCIVVPDLPAHLVYEKVWYPHVYKLLNPDEYEVPPIASVDASYKTPMEVVYRLAGVDGEASEARVETLQDDDDLLKDPEKKYALARAFSHQFDNKSGLSILMSDFSKIDSVKRDGYLLSKILSVLTLALKLRDNVREIVRVNGTDVLVDKLFIFLSEDANEDQQLLIDQVIASLETIVIEGSQLAIDDMDIGIDKPAQSSNSVKNVTTVLDKVVNACEQMVDACKSVHSTPSQIVAISRILPFLAGDREAEAKAAELFAPNARELA

pLDDT: mean 74.93, std 17.29, range [31.73, 96.25]

Secondary structure (DSSP, 8-state):
--TTSEEEEETTEEE-TTS-HHHHIIIIIHHHHHHHH-TT-SS---GGGS-GGG-PPPP-EEEETTSSSS--SPEE------THHHHSHHHHTGGGGGGT-EETTEEHHHHHHHHHTT---HHHHHHHHHHHHHHHHHHTTSHHHHHHHHHTTHHHHHHHHHHHHHTS---HHHHHHHHHHHHHHHHHHHHHHHHHHHHHHTTSS--SSTTTHHHHHHHHHHHHHHHHHHHHHHHHSS---HHHHHHHHHHHHHHTTSHHHHHHHHHHHTTGGGT--

InterPro domains:
  IPR025704 E3 ubiquitin ligase UBR4, C-terminal [PF13764] (6-267)
  IPR045189 E3 ubiquitin ligase UBR4-like [PTHR21725] (6-269)

Radius of gyration: 27.22 Å; chains: 1; bounding box: 76×45×64 Å